Protein AF-A0A377NC04-F1 (afdb_monomer_lite)

Secondary structure (DSSP, 8-state):
-HHHHTT--SHHHHHHHHHHHHHT--SSPPPHHHHHHHHHHHHHHHTTPPPHHHHHHHHHHH---EEEEEE-GGGGG--TT-EEE---TT-TTEEEEEEEEEETTEEEESS-----SSEEEEEB-TTSPBPPPEEEEE-SS-SSEEE------------SSS--S--EEEEEEHHHHHHTEEEEEEEEE-TTS-EEEEEEE--GGGT------

Foldseek 3Di:
DLLVVLVNDDPQLQVQLVVVQVVVPDPDGDDPVSSSVRSVVSVCVVVQHDDVVLLVVLCVVQWVDKDKDKAFLCLVVDDFFDKDFDFDPPDPQKDKAFWQDDDQQKTFGPDFDDDDPWKWKWKAAPSRRIFPTWTWAADPPGRRITGTNTPDGHWQHDPVPPGPDTMMMMMGPPVVRQQRMWGWNDWDQDPVRIIITMIITDHPSSVPDRPDD

Radius of gyration: 25.26 Å; chains: 1; bounding box: 68×37×72 Å

InterPro domains:
  IPR009731 Replication P-like [PF06992] (1-107)

pLDDT: mean 84.85, std 10.48, range [49.75, 98.38]

Structure (mmCIF, N/CA/C/O backbone):
data_AF-A0A377NC04-F1
#
_entry.id   AF-A0A377NC04-F1
#
loop_
_atom_site.group_PDB
_atom_site.id
_atom_site.type_symbol
_atom_site.label_atom_id
_atom_site.label_alt_id
_atom_site.label_comp_id
_atom_site.label_asym_id
_atom_site.label_entity_id
_atom_site.label_seq_id
_atom_site.pdbx_PDB_ins_code
_atom_site.Cartn_x
_atom_site.Cartn_y
_atom_site.Cartn_z
_atom_site.occupancy
_atom_site.B_iso_or_equiv
_atom_site.auth_seq_id
_atom_site.auth_comp_id
_atom_site.auth_asym_id
_atom_site.auth_atom_id
_atom_site.pdbx_PDB_model_num
ATOM 1 N N . MET A 1 1 ? 46.195 -4.738 -24.358 1.00 56.22 1 MET A N 1
ATOM 2 C CA . MET A 1 1 ? 45.623 -4.669 -22.994 1.00 56.22 1 MET A CA 1
ATOM 3 C C . MET A 1 1 ? 44.289 -3.917 -22.935 1.00 56.22 1 MET A C 1
ATOM 5 O O . MET A 1 1 ? 43.438 -4.327 -22.161 1.00 56.22 1 MET A O 1
ATOM 9 N N . ALA A 1 2 ? 44.030 -2.957 -23.836 1.00 68.31 2 ALA A N 1
ATOM 10 C CA . ALA A 1 2 ? 42.813 -2.131 -23.847 1.00 68.31 2 ALA A CA 1
ATOM 11 C C . ALA A 1 2 ? 41.453 -2.868 -23.736 1.00 68.31 2 ALA A C 1
ATOM 13 O O . ALA A 1 2 ? 40.563 -2.385 -23.044 1.00 68.31 2 ALA A O 1
ATOM 14 N N . PHE A 1 3 ? 41.260 -4.028 -24.379 1.00 74.25 3 PHE A N 1
ATOM 15 C CA . PHE A 1 3 ? 39.972 -4.747 -24.338 1.00 74.25 3 PHE A CA 1
ATOM 16 C C . PHE A 1 3 ? 39.685 -5.410 -22.982 1.00 74.25 3 PHE A C 1
ATOM 18 O O . PHE A 1 3 ? 38.587 -5.265 -22.444 1.00 74.25 3 PHE A O 1
ATOM 25 N N . ALA A 1 4 ? 40.681 -6.083 -22.401 1.00 74.69 4 ALA A N 1
ATOM 26 C CA . ALA A 1 4 ? 40.537 -6.785 -21.126 1.00 74.69 4 ALA A CA 1
ATOM 27 C C . ALA A 1 4 ? 40.358 -5.816 -19.942 1.00 74.69 4 ALA A C 1
ATOM 29 O O . ALA A 1 4 ? 39.568 -6.093 -19.038 1.00 74.69 4 ALA A O 1
ATOM 30 N N . GLU A 1 5 ? 41.038 -4.664 -19.983 1.00 80.31 5 GLU A N 1
ATOM 31 C CA . GLU A 1 5 ? 40.890 -3.563 -19.015 1.00 80.31 5 GLU A CA 1
ATOM 32 C C . GLU A 1 5 ? 39.494 -2.927 -19.067 1.00 80.31 5 GLU A C 1
ATOM 34 O O . GLU A 1 5 ? 38.979 -2.470 -18.053 1.00 80.31 5 GLU A O 1
ATOM 39 N N . ASN A 1 6 ? 38.838 -2.967 -20.230 1.00 76.62 6 ASN A N 1
ATOM 40 C CA . ASN A 1 6 ? 37.490 -2.437 -20.434 1.00 76.62 6 ASN A CA 1
ATOM 41 C C . ASN A 1 6 ? 36.368 -3.472 -20.234 1.00 76.62 6 ASN A C 1
ATOM 43 O O . ASN A 1 6 ? 35.219 -3.207 -20.598 1.00 76.62 6 ASN A O 1
ATOM 47 N N . GLY A 1 7 ? 36.679 -4.639 -19.662 1.00 77.69 7 GLY A N 1
ATOM 48 C CA . GLY A 1 7 ? 35.687 -5.672 -19.351 1.00 77.69 7 GLY A CA 1
ATOM 49 C C . GLY A 1 7 ? 35.239 -6.515 -20.551 1.00 77.69 7 GLY A C 1
ATOM 50 O O . GLY A 1 7 ? 34.238 -7.223 -20.448 1.00 77.69 7 GLY A O 1
ATOM 51 N N . ILE A 1 8 ? 35.968 -6.473 -21.674 1.00 83.56 8 ILE A N 1
ATOM 52 C CA . ILE A 1 8 ? 35.759 -7.381 -22.809 1.00 83.56 8 ILE A CA 1
ATOM 53 C C . ILE A 1 8 ? 36.607 -8.633 -22.578 1.00 83.56 8 ILE A C 1
ATOM 55 O O . ILE A 1 8 ? 37.822 -8.625 -22.779 1.00 83.56 8 ILE A O 1
ATOM 59 N N . ARG A 1 9 ? 35.970 -9.696 -22.089 1.00 83.94 9 ARG A N 1
ATOM 60 C CA . ARG A 1 9 ? 36.619 -10.942 -21.648 1.00 83.94 9 ARG A CA 1
ATOM 61 C C . ARG A 1 9 ? 36.090 -12.190 -22.349 1.00 83.94 9 ARG A C 1
ATOM 63 O O . ARG A 1 9 ? 36.632 -13.268 -22.127 1.00 83.94 9 ARG A O 1
ATOM 70 N N . SER A 1 10 ? 35.067 -12.057 -23.191 1.00 81.31 10 SER A N 1
ATOM 71 C CA . SER A 1 10 ? 34.424 -13.187 -23.861 1.00 81.31 10 SER A CA 1
ATOM 72 C C . SER A 1 10 ? 34.467 -13.061 -25.389 1.00 81.31 10 SER A C 1
ATOM 74 O O . SER A 1 10 ? 34.545 -11.962 -25.951 1.00 81.31 10 SER A O 1
ATOM 76 N N . ARG A 1 11 ? 34.432 -14.209 -26.080 1.00 78.38 11 ARG A N 1
ATOM 77 C CA . ARG A 1 11 ? 34.406 -14.260 -27.553 1.00 78.38 11 ARG A CA 1
ATOM 78 C C . ARG A 1 11 ? 33.082 -13.749 -28.110 1.00 78.38 11 ARG A C 1
ATOM 80 O O . ARG A 1 11 ? 33.059 -13.188 -29.200 1.00 78.38 11 ARG A O 1
ATOM 87 N N . GLU A 1 12 ? 32.009 -13.892 -27.351 1.00 78.56 12 GLU A N 1
ATOM 88 C CA . GLU A 1 12 ? 30.663 -13.432 -27.681 1.00 78.56 12 GLU A CA 1
ATOM 89 C C . GLU A 1 12 ? 30.623 -11.899 -27.737 1.00 78.56 12 GLU A C 1
ATOM 91 O O . GLU A 1 12 ? 30.112 -11.337 -28.704 1.00 78.56 12 GLU A O 1
ATOM 96 N N . GLN A 1 13 ? 31.259 -11.218 -26.773 1.00 77.50 13 GLN A N 1
ATOM 97 C CA . GLN A 1 13 ? 31.387 -9.755 -26.773 1.00 77.50 13 GLN A CA 1
ATOM 98 C C . GLN A 1 13 ? 32.132 -9.253 -28.020 1.00 77.50 13 GLN A C 1
ATOM 100 O O . GLN A 1 13 ? 31.705 -8.290 -28.655 1.00 77.50 13 GLN A O 1
ATOM 105 N N . LEU A 1 14 ? 33.217 -9.936 -28.405 1.00 82.00 14 LEU A N 1
ATOM 106 C CA . LEU A 1 14 ? 33.986 -9.608 -29.610 1.00 82.00 14 LEU A CA 1
ATOM 107 C C . LEU A 1 14 ? 33.190 -9.884 -30.891 1.00 82.00 14 LEU A C 1
ATOM 109 O O . LEU A 1 14 ? 33.200 -9.064 -31.806 1.00 82.00 14 LEU A O 1
ATOM 113 N N . SER A 1 15 ? 32.485 -11.015 -30.954 1.00 80.56 15 SER A N 1
ATOM 114 C CA . SER A 1 15 ? 31.637 -11.386 -32.092 1.00 80.56 15 SER A CA 1
ATOM 115 C C . SER A 1 15 ? 30.534 -10.353 -32.323 1.00 80.56 15 SER A C 1
ATOM 117 O O . SER A 1 15 ? 30.330 -9.901 -33.449 1.00 80.56 15 SER A O 1
ATOM 119 N N . ALA A 1 16 ? 29.886 -9.896 -31.252 1.00 78.81 16 ALA A N 1
ATOM 120 C CA . ALA A 1 16 ? 28.850 -8.881 -31.343 1.00 78.81 16 ALA A CA 1
ATOM 121 C C . ALA A 1 16 ? 29.413 -7.512 -31.769 1.00 78.81 16 ALA A C 1
ATOM 123 O O . ALA A 1 16 ? 28.852 -6.866 -32.653 1.00 78.81 16 ALA A O 1
ATOM 124 N N . GLY A 1 17 ? 30.574 -7.098 -31.243 1.00 81.25 17 GLY A N 1
ATOM 125 C CA . GLY A 1 17 ? 31.266 -5.895 -31.725 1.00 81.25 17 GLY A CA 1
ATOM 126 C C . GLY A 1 17 ? 31.617 -5.966 -33.216 1.00 81.25 17 GLY A C 1
ATOM 127 O O . GLY A 1 17 ? 31.455 -4.988 -33.948 1.00 81.25 17 GLY A O 1
ATOM 128 N N . MET A 1 18 ? 32.022 -7.146 -33.695 1.00 82.38 18 MET A N 1
ATOM 129 C CA . MET A 1 18 ? 32.293 -7.397 -35.114 1.00 82.38 18 MET A CA 1
ATOM 130 C C . MET A 1 18 ? 31.032 -7.345 -35.984 1.00 82.38 18 MET A C 1
ATOM 132 O O . MET A 1 18 ? 31.112 -6.893 -37.125 1.00 82.38 18 MET A O 1
ATOM 136 N N . GLN A 1 19 ? 29.872 -7.771 -35.479 1.00 80.75 19 GLN A N 1
ATOM 137 C CA . GLN A 1 19 ? 28.600 -7.632 -36.195 1.00 80.75 19 GLN A CA 1
ATOM 138 C C . GLN A 1 19 ? 28.237 -6.155 -36.404 1.00 80.75 19 GLN A C 1
ATOM 140 O O . GLN A 1 19 ? 27.923 -5.763 -37.527 1.00 80.75 19 GLN A O 1
ATOM 145 N N . PHE A 1 20 ? 28.374 -5.317 -35.371 1.00 78.12 20 PHE A N 1
ATOM 146 C CA . PHE A 1 20 ? 28.164 -3.868 -35.489 1.00 78.12 20 PHE A CA 1
ATOM 147 C C . PHE A 1 20 ? 29.151 -3.205 -36.458 1.00 78.12 20 PHE A C 1
ATOM 149 O O . PHE A 1 20 ? 28.743 -2.385 -37.276 1.00 78.12 20 PHE A O 1
ATOM 156 N N . ALA A 1 21 ? 30.428 -3.600 -36.426 1.00 81.19 21 ALA A N 1
ATOM 157 C CA . ALA A 1 21 ? 31.439 -3.084 -37.352 1.00 81.19 21 ALA A CA 1
ATOM 158 C C . ALA A 1 21 ? 31.163 -3.457 -38.817 1.00 81.19 21 ALA A C 1
ATOM 160 O O . ALA A 1 21 ? 31.482 -2.695 -39.723 1.00 81.19 21 ALA A O 1
ATOM 161 N N . ARG A 1 22 ? 30.550 -4.619 -39.066 1.00 76.94 22 ARG A N 1
ATOM 162 C CA . ARG A 1 22 ? 30.108 -5.013 -40.413 1.00 76.94 22 ARG A CA 1
ATOM 163 C C . ARG A 1 22 ? 28.873 -4.230 -40.857 1.00 76.94 22 ARG A C 1
ATOM 165 O O . ARG A 1 22 ? 28.759 -3.901 -42.032 1.00 76.94 22 ARG A O 1
ATOM 172 N N . ALA A 1 23 ? 27.973 -3.920 -39.924 1.00 77.06 23 ALA A N 1
ATOM 173 C CA . ALA A 1 23 ? 26.751 -3.169 -40.192 1.00 77.06 23 ALA A CA 1
ATOM 174 C C . ALA A 1 23 ? 26.981 -1.658 -40.386 1.00 77.06 23 ALA A C 1
ATOM 176 O O . ALA A 1 23 ? 26.156 -1.007 -41.020 1.00 77.06 23 ALA A O 1
ATOM 177 N N . SER A 1 24 ? 28.083 -1.085 -39.878 1.00 75.31 24 SER A N 1
ATOM 178 C CA . SER A 1 24 ? 28.353 0.358 -39.990 1.00 75.31 24 SER A CA 1
ATOM 179 C C . SER A 1 24 ? 28.623 0.827 -41.423 1.00 75.31 24 SER A C 1
ATOM 181 O O . SER A 1 24 ? 28.533 2.023 -41.687 1.00 75.31 24 SER A O 1
ATOM 183 N N . GLY A 1 25 ? 28.967 -0.085 -42.343 1.00 70.25 25 GLY A N 1
ATOM 184 C CA . GLY A 1 25 ? 29.171 0.218 -43.765 1.00 70.25 25 GLY A CA 1
ATOM 185 C C . GLY A 1 25 ? 30.344 1.161 -44.058 1.00 70.25 25 GLY A C 1
ATOM 186 O O . GLY A 1 25 ? 30.499 1.617 -45.190 1.00 70.25 25 GLY A O 1
ATOM 187 N N . THR A 1 26 ? 31.172 1.475 -43.056 1.00 74.19 26 THR A N 1
ATOM 188 C CA . THR A 1 26 ? 32.304 2.390 -43.199 1.00 74.19 26 THR A CA 1
ATOM 189 C C . THR A 1 26 ? 33.509 1.658 -43.797 1.00 74.19 26 THR A C 1
ATOM 191 O O . THR A 1 26 ? 33.860 0.580 -43.318 1.00 74.19 26 THR A O 1
ATOM 194 N N . PRO A 1 27 ? 34.207 2.236 -44.794 1.00 73.94 27 PRO A N 1
ATOM 195 C CA . PRO A 1 27 ? 35.423 1.636 -45.353 1.00 73.94 27 PRO A CA 1
ATOM 196 C C . PRO A 1 27 ? 36.614 1.684 -44.379 1.00 73.94 27 PRO A C 1
ATOM 198 O O . PRO A 1 27 ? 37.626 1.023 -44.599 1.00 73.94 27 PRO A O 1
ATOM 201 N N . PHE A 1 28 ? 36.493 2.454 -43.294 1.00 76.94 28 PHE A N 1
ATOM 202 C CA . PHE A 1 28 ? 37.461 2.529 -42.205 1.00 76.94 28 PHE A CA 1
ATOM 203 C C . PHE A 1 28 ? 36.972 1.725 -41.000 1.00 76.94 28 PHE A C 1
ATOM 205 O O . PHE A 1 28 ? 35.781 1.743 -40.674 1.00 76.94 28 PHE A O 1
ATOM 212 N N . GLY A 1 29 ? 37.902 1.037 -40.332 1.00 68.56 29 GLY A N 1
ATOM 213 C CA . GLY A 1 29 ? 37.619 0.335 -39.082 1.00 68.56 29 GLY A CA 1
ATOM 214 C C . GLY A 1 29 ? 37.233 1.305 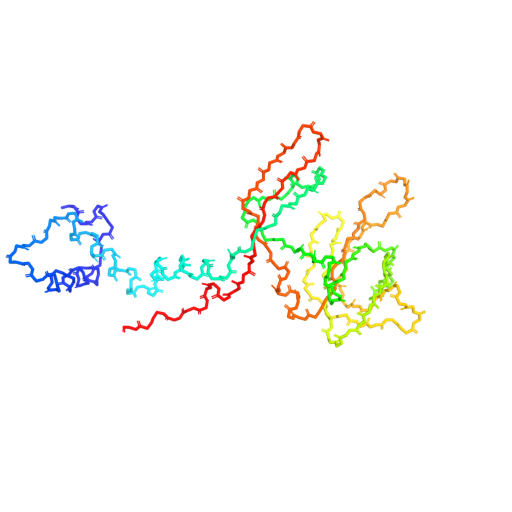-37.954 1.00 68.56 29 GLY A C 1
ATOM 215 O O . GLY A 1 29 ? 37.675 2.457 -37.964 1.00 68.56 29 GLY A O 1
ATOM 216 N N . PRO A 1 30 ? 36.419 0.864 -36.979 1.00 81.69 30 PRO A N 1
ATOM 217 C CA . PRO A 1 30 ? 36.028 1.695 -35.845 1.00 81.69 30 PRO A CA 1
ATOM 218 C C . PRO A 1 30 ? 37.233 2.074 -34.988 1.00 81.69 30 PRO A C 1
ATOM 220 O O . PRO A 1 30 ? 38.219 1.335 -34.902 1.00 81.69 30 PRO A O 1
ATOM 223 N N . SER A 1 31 ? 37.127 3.199 -34.282 1.00 87.12 31 SER A N 1
ATOM 224 C CA . SER A 1 31 ? 38.116 3.514 -33.253 1.00 87.12 31 SER A CA 1
ATOM 225 C C . SER A 1 31 ? 38.093 2.446 -32.145 1.00 87.12 31 SER A C 1
ATOM 227 O O . SER A 1 31 ? 37.045 1.837 -31.897 1.00 87.12 31 SER A O 1
ATOM 229 N N . PRO A 1 32 ? 39.207 2.227 -31.423 1.00 84.62 32 PRO A N 1
ATOM 230 C CA . PRO A 1 32 ? 39.227 1.287 -30.305 1.00 84.62 32 PRO A CA 1
ATOM 231 C C . PRO A 1 32 ? 38.123 1.548 -29.268 1.00 84.62 32 PRO A C 1
ATOM 233 O O . PRO A 1 32 ? 37.496 0.600 -28.805 1.00 84.62 32 PRO A O 1
ATOM 236 N N . GLY A 1 33 ? 37.825 2.815 -28.951 1.00 84.12 33 GLY A N 1
ATOM 237 C CA . GLY A 1 33 ? 36.739 3.183 -28.032 1.00 84.12 33 GLY A CA 1
ATOM 238 C C . GLY A 1 33 ? 35.350 2.842 -28.580 1.00 84.12 33 GLY A C 1
ATOM 239 O O . GLY A 1 33 ? 34.544 2.231 -27.882 1.00 84.12 33 GLY A O 1
ATOM 240 N N . GLN A 1 34 ? 35.104 3.145 -29.855 1.00 83.19 34 GLN A N 1
ATOM 241 C CA . GLN A 1 34 ? 33.842 2.831 -30.532 1.00 83.19 34 GLN A CA 1
ATOM 242 C C . GLN A 1 34 ? 33.607 1.317 -30.634 1.00 83.19 34 GLN A C 1
ATOM 244 O O . GLN A 1 34 ? 32.500 0.836 -30.402 1.00 83.19 34 GLN A O 1
ATOM 249 N N . PHE A 1 35 ? 34.660 0.546 -30.910 1.00 87.25 35 PHE A N 1
ATOM 250 C CA . PHE A 1 35 ? 34.575 -0.912 -30.941 1.00 87.25 35 PHE A CA 1
ATOM 251 C C . PHE A 1 35 ? 34.325 -1.506 -29.547 1.00 87.25 35 PHE A C 1
ATOM 253 O O . PHE A 1 35 ? 33.532 -2.435 -29.408 1.00 87.25 35 PHE A O 1
ATOM 260 N N . ILE A 1 36 ? 34.938 -0.947 -28.496 1.00 85.94 36 ILE A N 1
ATOM 261 C CA . ILE A 1 36 ? 34.664 -1.336 -27.103 1.00 85.94 36 ILE A CA 1
ATOM 262 C C . ILE A 1 36 ? 33.191 -1.096 -26.745 1.00 85.94 36 ILE A C 1
ATOM 264 O O . ILE A 1 36 ? 32.576 -1.965 -26.125 1.00 85.94 36 ILE A O 1
ATOM 268 N N . GLU A 1 37 ? 32.601 0.034 -27.143 1.00 83.31 37 GLU A N 1
ATOM 269 C CA . GLU A 1 37 ? 31.174 0.297 -26.911 1.00 83.31 37 GLU A CA 1
ATOM 270 C C . GLU A 1 37 ? 30.266 -0.717 -27.609 1.00 83.31 37 GLU A C 1
ATOM 272 O O . GLU A 1 37 ? 29.309 -1.205 -27.006 1.00 83.31 37 GLU A O 1
ATOM 277 N N . TRP A 1 38 ? 30.565 -1.073 -28.858 1.00 85.31 38 TRP A N 1
ATOM 278 C CA . TRP A 1 38 ? 29.796 -2.079 -29.591 1.00 85.31 38 TRP A CA 1
ATOM 279 C C . TRP A 1 38 ? 29.896 -3.468 -28.962 1.00 85.31 38 TRP A C 1
ATOM 281 O O . TRP A 1 38 ? 28.876 -4.141 -28.813 1.00 85.31 38 TRP A O 1
ATOM 291 N N . CYS A 1 39 ? 31.086 -3.867 -28.507 1.00 85.38 39 CYS A N 1
ATOM 292 C CA . CYS A 1 39 ? 31.270 -5.110 -27.759 1.00 85.38 39 CYS A CA 1
ATOM 293 C C . CYS A 1 39 ? 30.433 -5.131 -26.467 1.00 85.38 39 CYS A C 1
ATOM 295 O O . CYS A 1 39 ? 29.822 -6.151 -26.147 1.00 85.38 39 CYS A O 1
ATOM 297 N N . LYS A 1 40 ? 30.353 -4.006 -25.737 1.00 80.25 40 LYS A N 1
ATOM 298 C CA . LYS A 1 40 ? 29.516 -3.880 -24.527 1.00 80.25 40 LYS A CA 1
ATOM 299 C C . LYS A 1 40 ? 28.022 -3.950 -24.855 1.00 80.25 40 LYS A C 1
ATOM 301 O O . LYS A 1 40 ? 27.304 -4.711 -24.214 1.00 80.25 40 LYS A O 1
ATOM 306 N N . LYS A 1 41 ? 27.553 -3.222 -25.877 1.00 72.75 41 LYS A N 1
ATOM 307 C CA . LYS A 1 41 ? 26.149 -3.269 -26.343 1.00 72.75 41 LYS A CA 1
ATOM 308 C C . LYS A 1 41 ? 25.728 -4.685 -26.742 1.00 72.75 41 LYS A C 1
ATOM 310 O O . LYS A 1 41 ? 24.658 -5.146 -26.358 1.00 72.75 41 LYS A O 1
ATOM 315 N N . GLY A 1 42 ? 26.603 -5.392 -27.450 1.00 71.12 42 GLY A N 1
ATOM 316 C CA . GLY A 1 42 ? 26.413 -6.791 -27.812 1.00 71.12 42 GLY A CA 1
ATOM 317 C C . GLY A 1 42 ? 26.338 -7.740 -26.616 1.00 71.12 42 GLY A C 1
ATOM 318 O O . GLY A 1 42 ? 25.481 -8.617 -26.585 1.00 71.12 42 GLY A O 1
ATOM 319 N N . ALA A 1 43 ? 27.187 -7.525 -25.606 1.00 67.25 43 ALA A N 1
ATOM 320 C CA . ALA A 1 43 ? 27.162 -8.275 -24.350 1.00 67.25 43 ALA A CA 1
ATOM 321 C C . ALA A 1 43 ? 25.826 -8.124 -23.611 1.00 67.25 43 ALA A C 1
ATOM 323 O O . ALA A 1 43 ? 25.276 -9.109 -23.129 1.00 67.25 43 ALA A O 1
ATOM 324 N N . HIS A 1 44 ? 25.299 -6.896 -23.545 1.00 62.97 44 HIS A N 1
ATOM 325 C CA . HIS A 1 44 ? 24.001 -6.623 -22.931 1.00 62.97 44 HIS A CA 1
ATOM 326 C C . HIS A 1 44 ? 22.871 -7.344 -23.673 1.00 62.97 44 HIS A C 1
ATOM 328 O O . HIS A 1 44 ? 22.083 -8.030 -23.029 1.00 62.97 44 HIS A O 1
ATOM 334 N N . LYS A 1 45 ? 22.858 -7.286 -25.014 1.00 62.38 45 LYS A N 1
ATOM 335 C CA . LYS A 1 45 ? 21.873 -8.013 -25.831 1.00 62.38 45 LYS A CA 1
ATOM 336 C C . LYS A 1 45 ? 21.967 -9.536 -25.626 1.00 62.38 45 LYS A C 1
ATOM 338 O O . LYS A 1 45 ? 20.948 -10.182 -25.424 1.00 62.38 45 LYS A O 1
ATOM 343 N N . ALA A 1 46 ? 23.177 -10.102 -25.614 1.00 61.44 46 ALA A N 1
ATOM 344 C CA . ALA A 1 46 ? 23.403 -11.542 -25.435 1.00 61.44 46 ALA A CA 1
ATOM 345 C C . ALA A 1 46 ? 23.086 -12.052 -24.016 1.00 61.44 46 ALA A C 1
ATOM 347 O O . ALA A 1 46 ? 22.729 -13.213 -23.845 1.00 61.44 46 ALA A O 1
ATOM 348 N N . ALA A 1 47 ? 23.199 -11.194 -23.001 1.00 59.34 47 ALA A N 1
ATOM 349 C CA . ALA A 1 47 ? 22.842 -11.512 -21.620 1.00 59.34 47 ALA A CA 1
ATOM 350 C C . ALA A 1 47 ? 21.329 -11.389 -21.338 1.00 59.34 47 ALA A C 1
ATOM 352 O O . ALA A 1 47 ? 20.925 -11.489 -20.181 1.00 59.34 47 ALA A O 1
ATOM 353 N N . GLY A 1 48 ? 20.504 -11.111 -22.359 1.00 57.09 48 GLY A N 1
ATOM 354 C CA . GLY A 1 48 ? 19.076 -10.821 -22.191 1.00 57.09 48 GLY A CA 1
ATOM 355 C C . GLY A 1 48 ? 18.819 -9.546 -21.384 1.00 57.09 48 GLY A C 1
ATOM 356 O O . GLY A 1 48 ? 17.710 -9.335 -20.894 1.00 57.09 48 GLY A O 1
ATOM 357 N N . LEU A 1 49 ? 19.844 -8.701 -21.209 1.00 57.19 49 LEU A N 1
ATOM 358 C CA . LEU A 1 49 ? 19.696 -7.464 -20.469 1.00 57.19 49 LEU A CA 1
ATOM 359 C C . LEU A 1 49 ? 18.904 -6.479 -21.336 1.00 57.19 49 LEU A C 1
ATOM 361 O O . LEU A 1 49 ? 19.214 -6.310 -22.518 1.00 57.19 49 LEU A O 1
ATOM 365 N N . PRO A 1 50 ? 17.902 -5.813 -20.752 1.00 60.91 50 PRO A N 1
ATOM 366 C CA . PRO A 1 50 ? 17.085 -4.837 -21.447 1.00 60.91 50 PRO A CA 1
ATOM 367 C C . PRO A 1 50 ? 17.878 -3.811 -22.236 1.00 60.91 50 PRO A C 1
ATOM 369 O O . PRO A 1 50 ? 18.844 -3.251 -21.710 1.00 60.91 50 PRO A O 1
ATOM 372 N N . ASP A 1 51 ? 17.391 -3.443 -23.422 1.00 71.12 51 ASP A N 1
ATOM 373 C CA . ASP A 1 51 ? 17.793 -2.157 -23.971 1.00 71.12 51 ASP A CA 1
ATOM 374 C C . ASP A 1 51 ? 17.323 -1.060 -23.006 1.00 71.12 51 ASP A C 1
ATOM 376 O O . ASP A 1 51 ? 16.139 -0.957 -22.664 1.00 71.12 51 ASP A O 1
ATOM 380 N N . ARG A 1 52 ? 18.270 -0.245 -22.537 1.00 71.06 52 ARG A N 1
ATOM 381 C CA . ARG A 1 52 ? 17.998 0.855 -21.609 1.00 71.06 52 ARG A CA 1
ATOM 382 C C . ARG A 1 52 ? 16.940 1.794 -22.185 1.00 71.06 52 ARG A C 1
ATOM 384 O O . ARG A 1 52 ? 16.127 2.306 -21.426 1.00 71.06 52 ARG A O 1
ATOM 391 N N . ALA A 1 53 ? 16.907 1.965 -23.507 1.00 72.56 53 ALA A N 1
ATOM 392 C CA . ALA A 1 53 ? 15.892 2.774 -24.170 1.00 72.56 53 ALA A CA 1
ATOM 393 C C . ALA A 1 53 ? 14.469 2.225 -23.963 1.00 72.56 53 ALA A C 1
ATOM 395 O O . ALA A 1 53 ? 13.561 3.000 -23.680 1.00 72.56 53 ALA A O 1
ATOM 396 N N . ILE A 1 54 ? 14.274 0.901 -24.026 1.00 74.69 54 ILE A N 1
ATOM 397 C CA . ILE A 1 54 ? 12.965 0.264 -23.803 1.00 74.69 54 ILE A CA 1
ATOM 398 C C . ILE A 1 54 ? 12.533 0.425 -22.345 1.00 74.69 54 ILE A C 1
ATOM 400 O O . ILE A 1 54 ? 11.375 0.748 -22.079 1.00 74.69 54 ILE A O 1
ATOM 404 N N . LYS A 1 55 ? 13.465 0.255 -21.399 1.00 75.69 55 LYS A N 1
ATOM 405 C CA . LYS A 1 55 ? 13.188 0.460 -19.972 1.00 75.69 55 LYS A CA 1
ATOM 406 C C . LYS A 1 55 ? 12.768 1.904 -19.681 1.00 75.69 55 LYS A C 1
ATOM 408 O O . LYS A 1 55 ? 11.760 2.114 -19.014 1.00 75.69 55 LYS A O 1
ATOM 413 N N . GLU A 1 56 ? 13.501 2.891 -20.197 1.00 76.62 56 GLU A N 1
ATOM 414 C CA . GLU A 1 56 ? 13.143 4.304 -20.010 1.00 76.62 56 GLU A CA 1
ATOM 415 C C . GLU A 1 56 ? 11.825 4.654 -20.721 1.00 76.62 56 GLU A C 1
ATOM 417 O O . GLU A 1 56 ? 10.988 5.338 -20.142 1.00 76.62 56 GLU A O 1
ATOM 422 N N . ALA A 1 57 ? 11.575 4.132 -21.927 1.00 80.19 57 ALA A N 1
ATOM 423 C CA . ALA A 1 57 ? 10.305 4.338 -22.626 1.00 80.19 57 ALA A CA 1
ATOM 424 C C . ALA A 1 57 ? 9.112 3.782 -21.830 1.00 80.19 57 ALA A C 1
ATOM 426 O O . ALA A 1 57 ? 8.085 4.442 -21.700 1.00 80.19 57 ALA A O 1
ATOM 427 N N . ARG A 1 58 ? 9.253 2.590 -21.242 1.00 76.69 58 ARG A N 1
ATOM 428 C CA . ARG A 1 58 ? 8.217 1.986 -20.393 1.00 76.69 58 ARG A CA 1
ATOM 429 C C . ARG A 1 58 ? 8.033 2.720 -19.077 1.00 76.69 58 ARG A C 1
ATOM 431 O O . ARG A 1 58 ? 6.896 2.889 -18.652 1.00 76.69 58 ARG A O 1
ATOM 438 N N . ARG A 1 59 ? 9.114 3.209 -18.469 1.00 80.56 59 ARG A N 1
ATOM 439 C CA . ARG A 1 59 ? 9.026 4.087 -17.299 1.00 80.56 59 ARG A CA 1
ATOM 440 C C . ARG A 1 59 ? 8.178 5.324 -17.604 1.00 80.56 59 ARG A C 1
ATOM 442 O O . ARG A 1 59 ? 7.317 5.664 -16.807 1.00 80.56 59 ARG A O 1
ATOM 449 N N . LEU A 1 60 ? 8.365 5.953 -18.767 1.00 81.94 60 LEU A N 1
ATOM 450 C CA . LEU A 1 60 ? 7.554 7.106 -19.181 1.00 81.94 60 LEU A CA 1
ATOM 451 C C . LEU A 1 60 ? 6.074 6.757 -19.412 1.00 81.94 60 LEU A C 1
ATOM 453 O O . LEU A 1 60 ? 5.212 7.606 -19.207 1.00 81.94 60 LEU A O 1
ATOM 457 N N . LEU A 1 61 ? 5.771 5.528 -19.840 1.00 81.25 61 LEU A N 1
ATOM 458 C CA . LEU A 1 61 ? 4.395 5.071 -20.067 1.00 81.25 61 LEU A CA 1
ATOM 459 C C . LEU A 1 61 ? 3.667 4.705 -18.766 1.00 81.25 61 LEU A C 1
ATOM 461 O O . LEU A 1 61 ? 2.496 5.049 -18.619 1.00 81.25 61 LEU A O 1
ATOM 465 N N . TYR A 1 62 ? 4.352 4.016 -17.850 1.00 79.00 62 TYR A N 1
ATOM 466 C CA . TYR A 1 62 ? 3.755 3.383 -16.665 1.00 79.00 62 TYR A CA 1
ATOM 467 C C . TYR A 1 62 ? 4.067 4.080 -15.330 1.00 79.00 62 TYR A C 1
ATOM 469 O O . TYR A 1 62 ? 3.594 3.635 -14.294 1.00 79.00 62 TYR A O 1
ATOM 477 N N . SER A 1 63 ? 4.876 5.142 -15.328 1.00 81.62 63 SER A N 1
ATOM 478 C CA . SER A 1 63 ? 5.213 5.937 -14.137 1.00 81.62 63 SER A CA 1
ATOM 479 C C . SER A 1 63 ? 5.117 7.426 -14.478 1.00 81.62 63 SER A C 1
ATOM 481 O O . SER A 1 63 ? 6.094 8.177 -14.460 1.00 81.62 63 SER A O 1
ATOM 483 N N . ARG A 1 64 ? 3.920 7.835 -14.910 1.00 80.69 64 ARG A N 1
ATOM 484 C CA . ARG A 1 64 ? 3.647 9.190 -15.425 1.00 80.69 64 ARG A CA 1
ATOM 485 C C . ARG A 1 64 ? 3.053 10.131 -14.382 1.00 80.69 64 ARG A C 1
ATOM 487 O O . ARG A 1 64 ? 3.043 11.340 -14.594 1.00 80.69 64 ARG A O 1
ATOM 494 N N . ILE A 1 65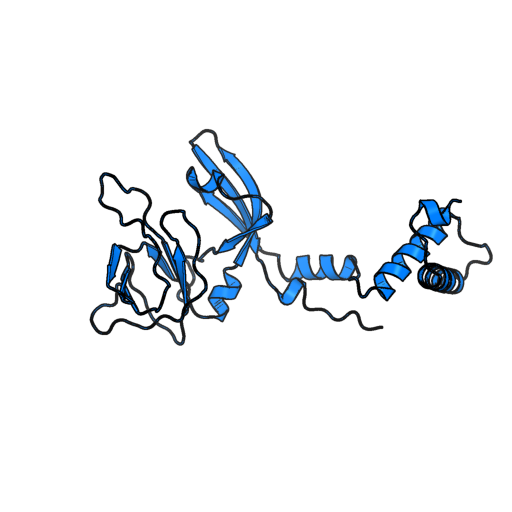 ? 2.516 9.574 -13.298 1.00 85.12 65 ILE A N 1
ATOM 495 C CA . ILE A 1 65 ? 1.854 10.328 -12.238 1.00 85.12 65 ILE A CA 1
ATOM 496 C C . ILE A 1 65 ? 2.827 10.479 -11.072 1.00 85.12 65 ILE A C 1
ATOM 498 O O . ILE A 1 65 ? 3.468 9.514 -10.650 1.00 85.12 65 ILE A O 1
ATOM 502 N N . SER A 1 66 ? 2.927 11.703 -10.560 1.00 86.69 66 SER A N 1
ATOM 503 C CA . SER A 1 66 ? 3.665 12.035 -9.346 1.00 86.69 66 SER A CA 1
ATOM 504 C C . SER A 1 66 ? 2.716 12.596 -8.295 1.00 86.69 66 SER A C 1
ATOM 506 O O . SER A 1 66 ? 1.891 13.451 -8.621 1.00 86.69 66 SER A O 1
ATOM 508 N N . ALA A 1 67 ? 2.878 12.177 -7.047 1.00 87.56 67 ALA A N 1
ATOM 509 C CA . ALA A 1 67 ? 2.140 12.686 -5.901 1.00 87.56 67 ALA A CA 1
ATOM 510 C C . ALA A 1 67 ? 3.094 13.394 -4.931 1.00 87.56 67 ALA A C 1
ATOM 512 O O . ALA A 1 67 ? 4.203 12.919 -4.675 1.00 87.56 67 ALA A O 1
ATOM 513 N N . GLY A 1 68 ? 2.649 14.531 -4.395 1.00 89.31 68 GLY A N 1
ATOM 514 C CA . GLY A 1 68 ? 3.285 15.190 -3.258 1.00 89.31 68 GLY A CA 1
ATOM 515 C C . GLY A 1 68 ? 2.570 14.782 -1.976 1.00 89.31 68 GLY A C 1
ATOM 516 O O . GLY A 1 68 ? 1.352 14.914 -1.888 1.00 89.31 68 GLY A O 1
ATOM 517 N N . ILE A 1 69 ? 3.319 14.286 -0.997 1.00 87.81 69 ILE A N 1
ATOM 518 C CA . ILE A 1 69 ? 2.800 13.800 0.282 1.00 87.81 69 ILE A CA 1
ATOM 519 C C . ILE A 1 69 ? 3.473 14.600 1.397 1.00 87.81 69 ILE A C 1
ATOM 521 O O . ILE A 1 69 ? 4.694 14.745 1.420 1.00 87.81 69 ILE A O 1
ATOM 525 N N . THR A 1 70 ? 2.686 15.108 2.341 1.00 88.81 70 THR A N 1
ATOM 526 C CA . THR A 1 70 ? 3.202 15.700 3.580 1.00 88.81 70 THR A CA 1
ATOM 527 C C . THR A 1 70 ? 2.902 14.741 4.718 1.00 88.81 70 THR A C 1
ATOM 529 O O . THR A 1 70 ? 1.758 14.622 5.151 1.00 88.81 70 THR A O 1
ATOM 532 N N . ALA A 1 71 ? 3.932 14.032 5.167 1.00 85.88 71 ALA A N 1
ATOM 533 C CA . ALA A 1 71 ? 3.865 13.152 6.323 1.00 85.88 71 ALA A CA 1
ATOM 534 C C . ALA A 1 71 ? 4.295 13.906 7.590 1.00 85.88 71 ALA A C 1
ATOM 536 O O . ALA A 1 71 ? 4.948 14.952 7.518 1.00 85.88 71 ALA A O 1
ATOM 537 N N . LEU A 1 72 ? 3.932 13.378 8.759 1.00 86.00 72 LEU A N 1
ATOM 538 C CA . LEU A 1 72 ? 4.431 13.889 10.033 1.00 86.00 72 LEU A CA 1
ATOM 539 C C . LEU A 1 72 ? 5.884 13.415 10.234 1.00 86.00 72 LEU A C 1
ATOM 541 O O . LEU A 1 72 ? 6.557 12.994 9.290 1.00 86.00 72 LEU A O 1
ATOM 545 N N . ALA A 1 73 ? 6.389 13.490 11.465 1.00 78.06 73 ALA A N 1
ATOM 546 C CA . ALA A 1 73 ? 7.758 13.090 11.795 1.00 78.06 73 ALA A CA 1
ATOM 547 C C . ALA A 1 73 ? 8.075 11.615 11.460 1.00 78.06 73 ALA A C 1
ATOM 549 O O . ALA A 1 73 ? 9.240 11.254 11.305 1.00 78.06 73 ALA A O 1
ATOM 550 N N . ASP A 1 74 ? 7.055 10.766 11.324 1.00 75.56 74 ASP A N 1
ATOM 551 C CA . ASP A 1 74 ? 7.165 9.373 10.881 1.00 75.56 74 ASP A CA 1
ATOM 552 C C . ASP A 1 74 ? 7.586 9.242 9.410 1.00 75.56 74 ASP A C 1
ATOM 554 O O . ASP A 1 74 ? 8.253 8.276 9.042 1.00 75.56 74 ASP A O 1
ATOM 558 N N . GLY A 1 75 ? 7.312 10.251 8.579 1.00 79.75 75 GLY A N 1
ATOM 559 C CA . GLY A 1 75 ? 7.820 10.328 7.209 1.00 79.75 75 GLY A CA 1
ATOM 560 C C . GLY A 1 75 ? 9.347 10.401 7.118 1.00 79.75 75 GLY A C 1
ATOM 561 O O . GLY A 1 75 ? 9.914 10.185 6.050 1.00 79.75 75 GLY A O 1
ATOM 562 N N . GLU A 1 76 ? 10.050 10.670 8.221 1.00 83.00 76 GLU A N 1
ATOM 563 C CA . GLU A 1 76 ? 11.510 10.579 8.255 1.00 83.00 76 GLU A CA 1
ATOM 564 C C . GLU A 1 76 ? 12.005 9.132 8.106 1.00 83.00 76 GLU A C 1
ATOM 566 O O . GLU A 1 76 ? 13.121 8.910 7.629 1.00 83.00 76 GLU A O 1
ATOM 571 N N . TRP A 1 77 ? 11.180 8.150 8.486 1.00 82.62 77 TRP A N 1
ATOM 572 C CA . TRP A 1 77 ? 11.566 6.739 8.568 1.00 82.62 77 TRP A CA 1
ATOM 573 C C . TRP A 1 77 ? 11.476 6.007 7.231 1.00 82.62 77 TRP A C 1
ATOM 575 O O . TRP A 1 77 ? 11.959 4.882 7.130 1.00 82.62 77 TRP A O 1
ATOM 585 N N . VAL A 1 78 ? 10.918 6.654 6.206 1.00 85.25 78 VAL A N 1
ATOM 586 C CA . VAL A 1 78 ? 10.931 6.143 4.834 1.00 85.25 78 VAL A CA 1
ATOM 587 C C . VAL A 1 78 ? 12.131 6.670 4.048 1.00 85.25 78 VAL A C 1
ATOM 589 O O . VAL A 1 78 ? 12.672 7.747 4.326 1.00 85.25 78 VAL A O 1
ATOM 592 N N . ASN A 1 79 ? 12.560 5.926 3.034 1.00 88.00 79 ASN A N 1
ATOM 593 C CA . ASN A 1 79 ? 13.719 6.251 2.205 1.00 88.00 79 ASN A CA 1
ATOM 594 C C . ASN A 1 79 ? 13.360 6.408 0.726 1.00 88.00 79 ASN A C 1
ATOM 596 O O . ASN A 1 79 ? 12.413 5.823 0.207 1.00 88.00 79 ASN A O 1
ATOM 600 N N . VAL A 1 80 ? 14.173 7.192 0.015 1.00 89.38 80 VAL A N 1
ATOM 601 C CA . VAL A 1 80 ? 14.071 7.297 -1.444 1.00 89.38 80 VAL A CA 1
ATOM 602 C C . VAL A 1 80 ? 14.336 5.926 -2.066 1.00 89.38 80 VAL A C 1
ATOM 604 O O . VAL A 1 80 ? 15.327 5.271 -1.747 1.00 89.38 80 VAL A O 1
ATOM 607 N N . GLY A 1 81 ? 13.453 5.508 -2.969 1.00 85.56 81 GLY A N 1
ATOM 608 C CA . GLY A 1 81 ? 13.452 4.186 -3.588 1.00 85.56 81 GLY A CA 1
ATOM 609 C C . GLY A 1 81 ? 12.593 3.150 -2.863 1.00 85.56 81 GLY A C 1
ATOM 610 O O . GLY A 1 81 ? 12.366 2.081 -3.429 1.00 85.56 81 GLY A O 1
ATOM 611 N N . GLU A 1 82 ? 12.084 3.442 -1.663 1.00 86.56 82 GLU A N 1
ATOM 612 C CA . GLU A 1 82 ? 11.124 2.560 -1.001 1.00 86.56 82 GLU A CA 1
ATOM 613 C C . GLU A 1 82 ? 9.760 2.615 -1.683 1.00 86.56 82 GLU A C 1
ATOM 615 O O . GLU A 1 82 ? 9.321 3.655 -2.187 1.00 86.56 82 GLU A O 1
ATOM 620 N N . MET A 1 83 ? 9.104 1.457 -1.699 1.00 86.38 83 MET A N 1
ATOM 621 C CA . MET A 1 83 ? 7.745 1.315 -2.188 1.00 86.38 83 MET A CA 1
ATOM 622 C C . MET A 1 83 ? 6.775 1.537 -1.032 1.00 86.38 83 MET A C 1
ATOM 624 O O . MET A 1 83 ? 6.897 0.907 0.017 1.00 86.38 83 MET A O 1
ATOM 628 N N . ILE A 1 84 ? 5.797 2.399 -1.260 1.00 86.06 84 ILE A N 1
ATOM 629 C CA . ILE A 1 84 ? 4.721 2.714 -0.329 1.00 86.06 84 ILE A CA 1
ATOM 630 C C . ILE A 1 84 ? 3.375 2.399 -0.970 1.00 86.06 84 ILE A C 1
ATOM 632 O O . ILE A 1 84 ? 3.258 2.311 -2.197 1.00 86.06 84 ILE A O 1
ATOM 636 N N . GLN A 1 85 ? 2.360 2.245 -0.127 1.00 84.50 85 GLN A N 1
ATOM 637 C CA . GLN A 1 85 ? 0.983 2.145 -0.575 1.00 84.50 85 GLN A CA 1
ATOM 638 C C . GLN A 1 85 ? 0.252 3.445 -0.249 1.00 84.50 85 GLN A C 1
ATOM 640 O O . GLN A 1 85 ? 0.284 3.903 0.891 1.00 84.50 85 GLN A O 1
ATOM 645 N N . VAL A 1 86 ? -0.354 4.052 -1.265 1.00 82.62 86 VAL A N 1
ATOM 646 C CA . VAL A 1 86 ? -1.071 5.326 -1.151 1.00 82.62 86 VAL A CA 1
ATOM 647 C C . VAL A 1 86 ? -2.487 5.094 -1.647 1.00 82.62 86 VAL A C 1
ATOM 649 O O . VAL A 1 86 ? -2.659 4.767 -2.819 1.00 82.62 86 VAL A O 1
ATOM 652 N N . SER A 1 87 ? -3.474 5.228 -0.760 1.00 80.38 87 SER A N 1
ATOM 653 C CA . SER A 1 87 ? -4.885 5.268 -1.143 1.00 80.38 87 SER A CA 1
ATOM 654 C C . SER A 1 87 ? -5.216 6.620 -1.771 1.00 80.38 87 SER A C 1
ATOM 656 O O . SER A 1 87 ? -4.765 7.672 -1.308 1.00 80.38 87 SER A O 1
ATOM 658 N N . ASP A 1 88 ? -6.018 6.596 -2.829 1.00 78.81 88 ASP A N 1
ATOM 659 C CA . ASP A 1 88 ? -6.681 7.779 -3.355 1.00 78.81 88 ASP A CA 1
ATOM 660 C C . ASP A 1 88 ? -8.021 7.970 -2.635 1.00 78.81 88 ASP A C 1
ATOM 662 O O . ASP A 1 88 ? -8.962 7.202 -2.820 1.00 78.81 88 ASP A O 1
ATOM 666 N N . MET A 1 89 ? -8.122 9.029 -1.829 1.00 68.31 89 MET A N 1
ATOM 667 C CA . MET A 1 89 ? -9.342 9.373 -1.089 1.00 68.31 89 MET A CA 1
ATOM 668 C C . MET A 1 89 ? -10.545 9.713 -1.987 1.00 68.31 89 MET A C 1
ATOM 670 O O . MET A 1 89 ? -11.668 9.807 -1.493 1.00 68.31 89 MET A O 1
ATOM 674 N N . TYR A 1 90 ? -10.325 9.955 -3.283 1.00 70.31 90 TYR A N 1
ATOM 675 C CA . TYR A 1 90 ? -11.393 10.217 -4.248 1.00 70.31 90 TYR A CA 1
ATOM 676 C C . TYR A 1 90 ? -11.881 8.953 -4.966 1.00 70.31 90 TYR A C 1
ATOM 678 O O . TYR A 1 90 ? -12.873 9.024 -5.698 1.00 70.31 90 TYR A O 1
ATOM 686 N N . ASP A 1 91 ? -11.230 7.809 -4.752 1.00 73.88 91 ASP A N 1
ATOM 687 C CA . ASP A 1 91 ? -11.674 6.520 -5.266 1.00 73.88 91 ASP A CA 1
ATOM 688 C C . ASP A 1 91 ? -12.614 5.839 -4.264 1.00 73.88 91 ASP A C 1
ATOM 690 O O . ASP A 1 91 ? -12.316 5.674 -3.087 1.00 73.88 91 ASP A O 1
ATOM 694 N N . THR A 1 92 ? -13.782 5.410 -4.735 1.00 69.44 92 THR A N 1
ATOM 695 C CA . THR A 1 92 ? -14.768 4.717 -3.900 1.00 69.44 92 THR A CA 1
ATOM 696 C C . THR A 1 92 ? -14.400 3.271 -3.563 1.00 69.44 92 THR A C 1
ATOM 698 O O . THR A 1 92 ? -14.992 2.710 -2.641 1.00 69.44 92 THR A O 1
ATOM 701 N N . ASN A 1 93 ? -13.481 2.652 -4.310 1.00 81.75 93 ASN A N 1
ATOM 702 C CA . ASN A 1 93 ? -13.058 1.264 -4.104 1.00 81.75 93 ASN A CA 1
ATOM 703 C C . ASN A 1 93 ? -11.743 1.133 -3.335 1.00 81.75 93 ASN A C 1
ATOM 705 O O . ASN A 1 93 ? -11.361 0.010 -2.999 1.00 81.75 93 ASN A O 1
ATOM 709 N N . GLN A 1 94 ? -11.094 2.251 -3.016 1.00 85.44 94 GLN A N 1
ATOM 710 C CA . GLN A 1 94 ? -9.958 2.314 -2.109 1.00 85.44 94 GLN A CA 1
ATOM 711 C C . GLN A 1 94 ? -10.425 2.913 -0.790 1.00 85.44 94 GLN A C 1
ATOM 713 O O . GLN A 1 94 ? -10.974 4.007 -0.744 1.00 85.44 94 GLN A O 1
ATOM 718 N N . GLN A 1 95 ? -10.263 2.160 0.290 1.00 91.38 95 GLN A N 1
ATOM 719 C CA . GLN A 1 95 ? -10.708 2.573 1.614 1.00 91.38 95 GLN A CA 1
ATOM 720 C C . GLN A 1 95 ? -9.554 2.393 2.588 1.00 91.38 95 GLN A C 1
ATOM 722 O O . GLN A 1 95 ? -8.886 1.359 2.586 1.00 91.38 95 GLN A O 1
ATOM 727 N N . ASP A 1 96 ? -9.314 3.388 3.425 1.00 92.56 96 ASP A N 1
ATOM 728 C CA . ASP A 1 96 ? -8.273 3.351 4.440 1.00 92.56 96 ASP A CA 1
ATOM 729 C C . ASP A 1 96 ? -8.753 3.977 5.747 1.00 92.56 96 ASP A C 1
ATOM 731 O O . ASP A 1 96 ? -9.807 4.607 5.829 1.00 92.56 96 ASP A O 1
ATOM 735 N N . GLY A 1 97 ? -7.989 3.732 6.801 1.00 93.19 97 GLY A N 1
ATOM 736 C CA . GLY A 1 97 ? -8.297 4.210 8.135 1.00 93.19 97 GLY A CA 1
ATOM 737 C C . GLY A 1 97 ? -7.363 3.592 9.160 1.00 93.19 97 GLY A C 1
ATOM 738 O O . GLY A 1 97 ? -6.269 3.117 8.835 1.00 93.19 97 GLY A O 1
ATOM 739 N N . TYR A 1 98 ? -7.798 3.580 10.415 1.00 95.12 98 TYR A N 1
ATOM 740 C CA . TYR A 1 98 ? -7.059 2.949 11.501 1.00 95.12 98 TYR A CA 1
ATOM 741 C C . TYR A 1 98 ? -7.877 1.886 12.229 1.00 95.12 98 TYR A C 1
ATOM 743 O O . TYR A 1 98 ? -9.109 1.908 12.233 1.00 95.12 98 TYR A O 1
ATOM 751 N N . ILE A 1 99 ? -7.161 0.931 12.820 1.00 97.69 99 ILE A N 1
ATOM 752 C CA . ILE A 1 99 ? -7.739 -0.150 13.614 1.00 97.69 99 ILE A CA 1
ATOM 753 C C . ILE A 1 99 ? -8.092 0.388 14.999 1.00 97.69 99 ILE A C 1
ATOM 755 O O . ILE A 1 99 ? -7.250 0.989 15.672 1.00 97.69 99 ILE A O 1
ATOM 759 N N . THR A 1 100 ? -9.329 0.156 15.428 1.00 97.06 100 THR A N 1
ATOM 760 C CA . THR A 1 100 ? -9.826 0.552 16.754 1.00 97.06 100 THR A CA 1
ATOM 761 C C . THR A 1 100 ? -9.867 -0.619 17.726 1.00 97.06 100 THR A C 1
ATOM 763 O O . THR A 1 100 ? -9.707 -0.416 18.924 1.00 97.06 100 THR A O 1
ATOM 766 N N . GLU A 1 101 ? -10.033 -1.845 17.230 1.00 96.88 101 GLU A N 1
ATOM 767 C CA . GLU A 1 101 ? -10.017 -3.064 18.039 1.00 96.88 101 GLU A CA 1
ATOM 768 C C . GLU A 1 101 ? -9.678 -4.289 17.173 1.00 96.88 101 GLU A C 1
ATOM 770 O O . GLU A 1 101 ? -9.844 -4.276 15.951 1.00 96.88 101 GLU A O 1
ATOM 775 N N . ARG A 1 102 ? -9.188 -5.362 17.804 1.00 96.44 102 ARG A N 1
ATOM 776 C CA . ARG A 1 102 ? -9.004 -6.668 17.164 1.00 96.44 102 ARG A CA 1
ATOM 777 C C . ARG A 1 102 ? -9.390 -7.797 18.116 1.00 96.44 102 ARG A C 1
ATOM 779 O O . ARG A 1 102 ? -8.812 -7.920 19.195 1.00 96.44 102 ARG A O 1
ATOM 786 N N . LEU A 1 103 ? -10.259 -8.696 17.654 1.00 96.19 103 LEU A N 1
ATOM 787 C CA . LEU A 1 103 ? -10.608 -9.947 18.327 1.00 96.19 103 LEU A CA 1
ATOM 788 C C . LEU A 1 103 ? -10.411 -11.137 17.375 1.00 96.19 103 LEU A C 1
ATOM 790 O O . LEU A 1 103 ? -11.270 -11.468 16.557 1.00 96.19 103 LEU A O 1
ATOM 794 N N . GLY A 1 104 ? -9.258 -11.802 17.482 1.00 95.75 104 GLY A N 1
ATOM 795 C CA . GLY A 1 104 ? -8.885 -12.890 16.571 1.00 95.75 104 GLY A CA 1
ATOM 796 C C . GLY A 1 104 ? -8.707 -12.386 15.136 1.00 95.75 104 GLY A C 1
ATOM 797 O O . GLY A 1 104 ? -7.813 -11.578 14.876 1.00 95.75 104 GLY A O 1
ATOM 798 N N . ASP A 1 105 ? -9.560 -12.861 14.229 1.00 97.19 105 ASP A N 1
ATOM 799 C CA . ASP A 1 105 ? -9.591 -12.450 12.816 1.00 97.19 105 ASP A CA 1
ATOM 800 C C . ASP A 1 105 ? -10.573 -11.296 12.555 1.00 97.19 105 ASP A C 1
ATOM 802 O O . ASP A 1 105 ? -10.697 -10.848 11.418 1.00 97.19 105 ASP A O 1
ATOM 806 N N . GLN A 1 106 ? -11.285 -10.819 13.581 1.00 97.75 106 GLN A N 1
ATOM 807 C CA . GLN A 1 106 ? -12.201 -9.684 13.469 1.00 97.75 106 GLN A CA 1
ATOM 808 C C . GLN A 1 106 ? -11.473 -8.390 13.822 1.00 97.75 106 GLN A C 1
ATOM 810 O O . GLN A 1 106 ? -10.828 -8.304 14.869 1.00 97.75 106 GLN A O 1
ATOM 815 N N . PHE A 1 107 ? -11.589 -7.402 12.944 1.00 98.25 107 PHE A N 1
ATOM 816 C CA . PHE A 1 107 ? -11.003 -6.077 13.093 1.00 98.25 107 PHE A CA 1
ATOM 817 C C . PHE A 1 107 ? -12.108 -5.030 13.089 1.00 98.25 107 PHE A C 1
ATOM 819 O O . PHE A 1 107 ? -12.986 -5.063 12.221 1.00 98.25 107 PHE A O 1
ATOM 826 N N . ASP A 1 108 ? -12.020 -4.092 14.023 1.00 98.00 108 ASP A N 1
ATOM 827 C CA . ASP A 1 108 ? -12.861 -2.902 14.075 1.00 98.00 108 ASP A CA 1
ATOM 828 C C . ASP A 1 108 ? -12.077 -1.732 13.488 1.00 98.00 108 ASP A C 1
ATOM 830 O O . ASP A 1 108 ? -10.861 -1.610 13.691 1.00 98.00 108 ASP A O 1
ATOM 834 N N . THR A 1 109 ? -12.769 -0.880 12.740 1.00 97.50 109 THR A N 1
ATOM 835 C CA . THR A 1 109 ? -12.148 0.203 11.981 1.00 97.50 109 THR A CA 1
ATOM 836 C C . THR A 1 109 ? -12.768 1.551 12.294 1.00 97.50 109 THR A C 1
ATOM 838 O O . THR A 1 109 ? -13.953 1.665 12.602 1.00 97.50 109 THR A O 1
ATOM 841 N N . SER A 1 110 ? -11.956 2.599 12.163 1.00 96.38 110 SER A N 1
ATOM 842 C CA . SER A 1 110 ? -12.395 3.988 12.317 1.00 96.38 110 SER A CA 1
ATOM 843 C C . SER A 1 110 ? -13.442 4.411 11.288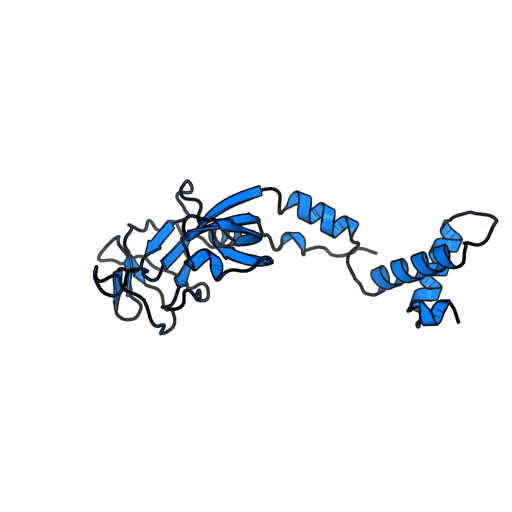 1.00 96.38 110 SER A C 1
ATOM 845 O O . SER A 1 110 ? -14.289 5.251 11.577 1.00 96.38 110 SER A O 1
ATOM 847 N N . GLU A 1 111 ? -13.383 3.815 10.098 1.00 95.00 111 GLU A N 1
ATOM 848 C CA . GLU A 1 111 ? -14.243 4.127 8.962 1.00 95.00 111 GLU A CA 1
ATOM 849 C C . GLU A 1 111 ? -15.147 2.946 8.603 1.00 95.00 111 GLU A C 1
ATOM 851 O O . GLU A 1 111 ? -14.833 1.785 8.890 1.00 95.00 111 GLU A O 1
ATOM 856 N N . ARG A 1 112 ? -16.273 3.253 7.949 1.00 95.00 112 ARG A N 1
ATOM 857 C CA . ARG A 1 112 ? -17.156 2.239 7.357 1.00 95.00 112 ARG A CA 1
ATOM 858 C C . ARG A 1 112 ? -16.488 1.608 6.145 1.00 95.00 112 ARG A C 1
ATOM 860 O O . ARG A 1 112 ? -15.895 2.318 5.341 1.00 95.00 112 ARG A O 1
ATOM 867 N N . ILE A 1 113 ? -16.684 0.307 5.968 1.00 94.06 113 ILE A N 1
ATOM 868 C CA . ILE A 1 113 ? -16.162 -0.446 4.833 1.00 94.06 113 ILE A CA 1
ATOM 869 C C . ILE A 1 113 ? -17.314 -0.911 3.955 1.00 94.06 113 ILE A C 1
ATOM 871 O O . ILE A 1 113 ? -18.159 -1.714 4.349 1.00 94.06 113 ILE A O 1
ATOM 875 N N . LYS A 1 114 ? -17.316 -0.439 2.715 1.00 93.38 114 LYS A N 1
ATOM 876 C CA . LYS A 1 114 ? -18.178 -0.934 1.653 1.00 93.38 114 LYS A CA 1
ATOM 877 C C . LYS A 1 114 ? -17.443 -2.016 0.873 1.00 93.38 114 LYS A C 1
ATOM 879 O O . LYS A 1 114 ? -16.441 -1.741 0.221 1.00 93.38 114 LYS A O 1
ATOM 884 N N . PHE A 1 115 ? -17.976 -3.230 0.891 1.00 92.81 115 PHE A N 1
ATOM 885 C CA . PHE A 1 115 ? -17.459 -4.323 0.074 1.00 92.81 115 PHE A CA 1
ATOM 886 C C . PHE A 1 115 ? -18.085 -4.299 -1.324 1.00 92.81 115 PHE A C 1
ATOM 888 O O . PHE A 1 115 ? -19.307 -4.347 -1.461 1.00 92.81 115 PHE A O 1
ATOM 895 N N . ASP A 1 116 ? -17.240 -4.253 -2.352 1.00 89.38 116 ASP A N 1
ATOM 896 C CA . ASP A 1 116 ? -17.615 -4.374 -3.765 1.00 89.38 116 ASP A CA 1
ATOM 897 C C . ASP A 1 116 ? -16.754 -5.459 -4.426 1.00 89.38 116 ASP A C 1
ATOM 899 O O . ASP A 1 116 ? -15.643 -5.221 -4.900 1.00 89.38 116 ASP A O 1
ATOM 903 N N . GLY A 1 117 ? -17.238 -6.701 -4.363 1.00 90.06 117 GLY A N 1
ATOM 904 C CA . GLY A 1 117 ? -16.508 -7.875 -4.837 1.00 90.06 117 GLY A CA 1
ATOM 905 C C . GLY A 1 117 ? -15.454 -8.396 -3.853 1.00 90.06 117 GLY A C 1
ATOM 906 O O . GLY A 1 117 ? -15.596 -8.293 -2.633 1.00 90.06 117 GLY A O 1
ATOM 907 N N . GLU A 1 118 ? -14.417 -9.041 -4.390 1.00 94.44 118 GLU A N 1
ATOM 908 C CA . GLU A 1 118 ? -13.331 -9.607 -3.586 1.00 94.44 118 GLU A CA 1
ATOM 909 C C . GLU A 1 118 ? -12.328 -8.519 -3.196 1.00 94.44 118 GLU A C 1
ATOM 911 O O . GLU A 1 118 ? -11.640 -7.953 -4.048 1.00 94.44 118 GLU A O 1
ATOM 916 N N . MET A 1 119 ? -12.237 -8.252 -1.893 1.00 95.06 119 MET A N 1
ATOM 917 C CA . MET A 1 119 ? -11.345 -7.241 -1.338 1.00 95.06 119 MET A CA 1
ATOM 918 C C . MET A 1 119 ? -10.219 -7.856 -0.510 1.00 95.06 119 MET A C 1
ATOM 920 O O . MET A 1 119 ? -10.352 -8.922 0.101 1.00 95.06 119 MET A O 1
ATOM 924 N N . TYR A 1 120 ? -9.097 -7.148 -0.495 1.00 95.19 120 TYR A N 1
ATOM 925 C CA . TYR A 1 120 ? -7.881 -7.509 0.211 1.00 95.19 120 TYR A CA 1
ATOM 926 C C . TYR A 1 120 ? -7.464 -6.358 1.104 1.00 95.19 120 TYR A C 1
ATOM 928 O O . TYR A 1 120 ? -7.549 -5.200 0.703 1.00 95.19 120 TYR A O 1
ATOM 936 N N . VAL A 1 121 ? -6.982 -6.695 2.293 1.00 95.50 121 VAL A N 1
ATOM 937 C CA . VAL A 1 121 ? -6.522 -5.741 3.293 1.00 95.50 121 VAL A CA 1
ATOM 938 C C . VAL A 1 121 ? -5.030 -5.906 3.552 1.00 95.50 121 VAL A C 1
ATOM 940 O O . VAL A 1 121 ? -4.493 -7.020 3.543 1.00 95.50 121 VAL A O 1
ATOM 943 N N . VAL A 1 122 ? -4.364 -4.783 3.791 1.00 94.44 122 VAL A N 1
ATOM 944 C CA . VAL A 1 122 ? -3.027 -4.703 4.387 1.00 94.44 122 VAL A CA 1
ATOM 945 C C . VAL A 1 122 ? -3.160 -3.912 5.676 1.00 94.44 122 VAL A C 1
ATOM 947 O O . VAL A 1 122 ? -3.817 -2.874 5.685 1.00 94.44 122 VAL A O 1
ATOM 950 N N . VAL A 1 123 ? -2.549 -4.400 6.755 1.00 95.69 123 VAL A N 1
ATOM 951 C CA . VAL A 1 123 ? -2.574 -3.753 8.074 1.00 95.69 123 VAL A CA 1
ATOM 952 C C . VAL A 1 123 ? -1.144 -3.470 8.513 1.00 95.69 123 VAL A C 1
ATOM 954 O O . VAL A 1 123 ? -0.265 -4.304 8.297 1.00 95.69 123 VAL A O 1
ATOM 957 N N . THR A 1 124 ? -0.893 -2.315 9.125 1.00 93.62 124 THR A N 1
ATOM 958 C CA . THR A 1 124 ? 0.411 -2.013 9.724 1.00 93.62 124 THR A CA 1
ATOM 959 C C . THR A 1 124 ? 0.484 -2.483 11.172 1.00 93.62 124 THR A C 1
ATOM 961 O O . THR A 1 124 ? -0.450 -2.308 11.957 1.00 93.62 124 THR A O 1
ATOM 964 N N . ASP A 1 125 ? 1.608 -3.082 11.550 1.00 93.75 125 ASP A N 1
ATOM 965 C CA . ASP A 1 125 ? 1.888 -3.411 12.946 1.00 93.75 125 ASP A CA 1
ATOM 966 C C . ASP A 1 125 ? 2.265 -2.162 13.772 1.00 93.75 125 ASP A C 1
ATOM 968 O O . ASP A 1 125 ? 2.275 -1.031 13.280 1.00 93.75 125 ASP A O 1
ATOM 972 N N . SER A 1 126 ? 2.595 -2.360 15.049 1.00 91.81 126 SER A N 1
ATOM 973 C CA . SER A 1 126 ? 2.967 -1.296 15.989 1.00 91.81 126 SER A CA 1
ATOM 974 C C . SER A 1 126 ? 4.237 -0.524 15.607 1.00 91.81 126 SER A C 1
ATOM 976 O O . SER A 1 126 ? 4.516 0.517 16.198 1.00 91.81 126 SER A O 1
ATOM 978 N N . THR A 1 127 ? 5.024 -1.035 14.656 1.00 88.94 127 THR A N 1
ATOM 979 C CA . THR A 1 127 ? 6.229 -0.385 14.116 1.00 88.94 127 THR A CA 1
ATOM 980 C C . THR A 1 127 ? 5.985 0.291 12.768 1.00 88.94 127 THR A C 1
ATOM 982 O O . THR A 1 127 ? 6.897 0.903 12.222 1.00 88.94 127 THR A O 1
ATOM 985 N N . GLY A 1 128 ? 4.764 0.198 12.231 1.00 85.69 128 GLY A N 1
ATOM 986 C CA . GLY A 1 128 ? 4.421 0.699 10.903 1.00 85.69 128 GLY A CA 1
ATOM 987 C C . GLY A 1 128 ? 4.717 -0.289 9.772 1.00 85.69 128 GLY A C 1
ATOM 988 O O . GLY A 1 128 ? 4.515 0.056 8.610 1.00 85.69 128 GLY A O 1
ATOM 989 N N . THR A 1 129 ? 5.153 -1.518 10.075 1.00 87.56 129 THR A N 1
ATOM 990 C CA . THR A 1 129 ? 5.457 -2.524 9.049 1.00 87.56 129 THR A CA 1
ATOM 991 C C . THR A 1 129 ? 4.154 -3.105 8.489 1.00 87.56 129 THR A C 1
ATOM 993 O O . THR A 1 129 ? 3.341 -3.616 9.266 1.00 87.56 129 THR A O 1
ATOM 996 N N . PRO A 1 130 ? 3.920 -3.056 7.163 1.00 90.38 130 PRO A N 1
ATOM 997 C CA . PRO A 1 130 ? 2.713 -3.610 6.562 1.00 90.38 130 PRO A CA 1
ATOM 998 C C . PRO A 1 130 ? 2.750 -5.141 6.521 1.00 90.38 130 PRO A C 1
ATOM 1000 O O . PRO A 1 130 ? 3.781 -5.759 6.245 1.00 90.38 130 PRO A O 1
ATOM 1003 N N . THR A 1 131 ? 1.597 -5.770 6.735 1.00 93.56 131 THR A N 1
ATOM 1004 C CA . THR A 1 131 ? 1.419 -7.204 6.497 1.00 93.56 131 THR A CA 1
ATOM 1005 C C . THR A 1 131 ? 1.451 -7.531 5.006 1.00 93.56 131 THR A C 1
ATOM 1007 O O . THR A 1 131 ? 1.318 -6.669 4.138 1.00 93.56 131 THR A O 1
ATOM 1010 N N . GLN A 1 132 ? 1.534 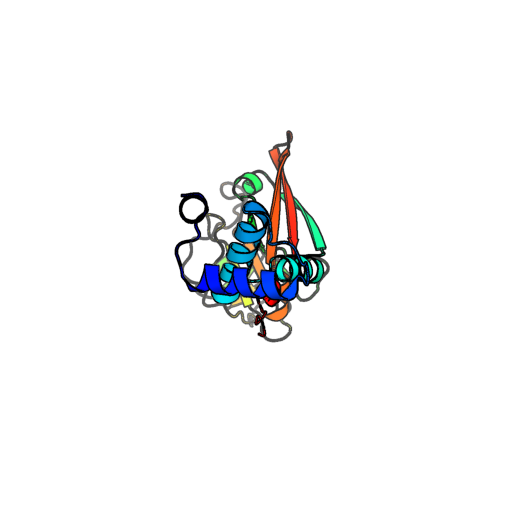-8.822 4.684 1.00 91.75 132 GLN A N 1
ATOM 1011 C CA . GLN A 1 132 ? 1.108 -9.272 3.361 1.00 91.75 132 GLN A CA 1
ATOM 1012 C C . GLN A 1 132 ? -0.379 -8.960 3.149 1.00 91.75 132 GLN A C 1
ATOM 1014 O O . GLN A 1 132 ? -1.136 -8.793 4.110 1.00 91.75 132 GLN A O 1
ATOM 1019 N N . ARG A 1 133 ? -0.792 -8.908 1.882 1.00 92.62 133 ARG A N 1
ATOM 1020 C CA . ARG A 1 133 ? -2.205 -8.793 1.523 1.00 92.62 133 ARG A CA 1
ATOM 1021 C C . ARG A 1 133 ? -2.952 -10.033 1.984 1.00 92.62 133 ARG A C 1
ATOM 1023 O O . ARG A 1 133 ? -2.559 -11.153 1.658 1.00 92.62 133 ARG A O 1
ATOM 1030 N N . VAL A 1 134 ? -4.051 -9.823 2.693 1.00 95.88 134 VAL A N 1
ATOM 1031 C CA . VAL A 1 134 ? -4.932 -10.893 3.160 1.00 95.88 134 VAL A CA 1
ATOM 1032 C C . VAL A 1 134 ? -6.331 -10.628 2.641 1.00 95.88 134 VAL A C 1
ATOM 1034 O O . VAL A 1 134 ? -6.775 -9.486 2.586 1.00 95.88 134 VAL A O 1
ATOM 1037 N N . ARG A 1 135 ? -7.037 -11.682 2.235 1.00 97.38 135 ARG A N 1
ATOM 1038 C CA . ARG A 1 135 ? -8.433 -11.556 1.823 1.00 97.38 135 ARG A CA 1
ATOM 1039 C C . ARG A 1 135 ? -9.289 -11.100 3.006 1.00 97.38 135 ARG A C 1
ATOM 1041 O O . ARG A 1 135 ? -9.187 -11.679 4.088 1.00 97.38 135 ARG A O 1
ATOM 1048 N N . ALA A 1 136 ? -10.135 -10.105 2.770 1.00 97.56 136 ALA A N 1
ATOM 1049 C CA . ALA A 1 136 ? -11.050 -9.553 3.756 1.00 97.56 136 ALA A CA 1
ATOM 1050 C C . ALA A 1 136 ? -12.501 -9.921 3.424 1.00 97.56 136 ALA A C 1
ATOM 1052 O O . ALA A 1 136 ? -12.889 -10.008 2.257 1.00 97.56 136 ALA A O 1
ATOM 1053 N N . TYR A 1 137 ? -13.303 -10.117 4.465 1.00 98.00 137 TYR A N 1
ATOM 1054 C CA . TYR A 1 137 ? -14.730 -10.405 4.375 1.00 98.00 137 TYR A CA 1
ATOM 1055 C C . TYR A 1 137 ? -15.529 -9.395 5.205 1.00 98.00 137 TYR A C 1
ATOM 1057 O O . TYR A 1 137 ? -15.026 -8.932 6.234 1.00 98.00 137 TYR A O 1
ATOM 1065 N N . PRO A 1 138 ? -16.769 -9.069 4.799 1.00 97.38 138 PRO A N 1
ATOM 1066 C CA . PRO A 1 138 ? -17.632 -8.200 5.582 1.00 97.38 138 PRO A CA 1
ATOM 1067 C C . PRO A 1 138 ? -17.990 -8.852 6.912 1.00 97.38 138 PRO A C 1
ATOM 1069 O O . PRO A 1 138 ? -18.181 -10.070 7.008 1.00 97.38 138 PRO A O 1
ATOM 1072 N N . ARG A 1 139 ? -18.123 -8.017 7.937 1.00 96.25 139 ARG A N 1
ATOM 10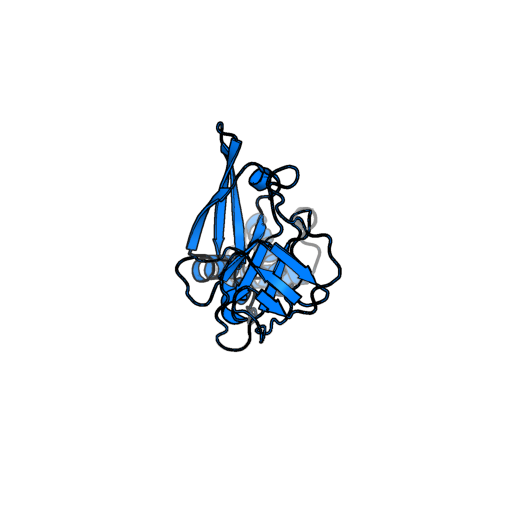73 C CA . ARG A 1 139 ? -18.688 -8.434 9.211 1.00 96.25 139 ARG A CA 1
ATOM 1074 C C . ARG A 1 139 ? -20.218 -8.472 9.127 1.00 96.25 139 ARG A C 1
ATOM 1076 O O . ARG A 1 139 ? -20.815 -7.568 8.552 1.00 96.25 139 ARG A O 1
ATOM 1083 N N . PRO A 1 140 ? -20.878 -9.504 9.680 1.00 95.56 140 PRO A N 1
ATOM 1084 C CA . PRO A 1 140 ? -22.338 -9.597 9.648 1.00 95.56 140 PRO A CA 1
ATOM 1085 C C . PRO A 1 140 ? -23.027 -8.648 10.640 1.00 95.56 140 PRO A C 1
ATOM 1087 O O . PRO A 1 140 ? -24.236 -8.453 10.554 1.00 95.56 140 PRO A O 1
ATOM 1090 N N . ASP A 1 141 ? -22.287 -8.107 11.607 1.00 96.12 141 ASP A N 1
ATOM 1091 C CA . ASP A 1 141 ? -22.806 -7.346 12.742 1.00 96.12 141 ASP A CA 1
ATOM 1092 C C . ASP A 1 141 ? -22.517 -5.836 12.677 1.00 96.12 141 ASP A C 1
ATOM 1094 O O . ASP A 1 141 ? -23.151 -5.070 13.402 1.00 96.12 141 ASP A O 1
ATOM 1098 N N . THR A 1 142 ? -21.603 -5.386 11.810 1.00 96.88 142 THR A N 1
ATOM 1099 C CA . THR A 1 142 ? -21.275 -3.964 11.626 1.00 96.88 142 THR A CA 1
ATOM 1100 C C . THR A 1 142 ? -20.623 -3.702 10.271 1.00 96.88 142 THR A C 1
ATOM 1102 O O . THR A 1 142 ? -19.929 -4.562 9.732 1.00 96.88 142 THR A O 1
ATOM 1105 N N . ASP A 1 143 ? -20.775 -2.472 9.781 1.00 96.25 143 ASP A N 1
ATOM 1106 C CA . ASP A 1 143 ? -20.040 -1.959 8.621 1.00 96.25 143 ASP A CA 1
ATOM 1107 C C . ASP A 1 143 ? -18.685 -1.333 9.016 1.00 96.25 143 ASP A C 1
ATOM 1109 O O . ASP A 1 143 ? -17.901 -0.962 8.150 1.00 96.25 143 ASP A O 1
ATOM 1113 N N . PHE A 1 144 ? -18.396 -1.180 10.314 1.00 97.50 144 PHE A N 1
ATOM 1114 C CA . PHE A 1 144 ? -17.145 -0.609 10.841 1.00 97.50 144 PHE A CA 1
ATOM 1115 C C . PHE A 1 144 ? -16.113 -1.697 11.153 1.00 97.50 144 PHE A C 1
ATOM 1117 O O . PHE A 1 144 ? -15.622 -1.819 12.277 1.00 97.50 144 PHE A O 1
ATOM 1124 N N . GLY A 1 145 ? -15.834 -2.550 10.172 1.00 97.19 145 GLY A N 1
ATOM 1125 C CA . GLY A 1 145 ? -14.838 -3.590 10.348 1.00 97.19 145 GLY A CA 1
ATOM 1126 C C . GLY A 1 145 ? -14.826 -4.645 9.258 1.00 97.19 145 GLY A C 1
ATOM 1127 O O . GLY A 1 145 ? -15.633 -4.647 8.329 1.00 97.19 145 GLY A O 1
ATOM 1128 N N . PHE A 1 146 ? -13.891 -5.578 9.397 1.00 98.19 146 PHE A N 1
ATOM 1129 C CA . PHE A 1 146 ? -13.705 -6.690 8.473 1.00 98.19 146 PHE A CA 1
ATOM 1130 C C . PHE A 1 146 ? -13.241 -7.950 9.206 1.00 98.19 146 PHE A C 1
ATOM 1132 O O . PHE A 1 146 ? -12.757 -7.901 10.337 1.00 98.19 146 PHE A O 1
ATOM 1139 N N . ILE A 1 147 ? -13.384 -9.094 8.539 1.00 98.38 147 ILE A N 1
ATOM 1140 C CA . ILE A 1 147 ? -12.828 -10.378 8.968 1.00 98.38 147 ILE A CA 1
ATOM 1141 C C . ILE A 1 147 ? -11.682 -10.737 8.025 1.00 98.38 147 ILE A C 1
ATOM 1143 O O . ILE A 1 147 ? -11.891 -10.833 6.815 1.00 98.38 147 ILE A O 1
ATOM 1147 N N . ALA A 1 148 ? -10.480 -10.946 8.553 1.00 97.88 148 ALA A N 1
ATOM 1148 C CA . ALA A 1 148 ? -9.322 -11.369 7.773 1.00 97.88 148 ALA A CA 1
ATOM 1149 C C . ALA A 1 148 ? -8.339 -12.162 8.639 1.00 97.88 148 ALA A C 1
ATOM 1151 O O . ALA A 1 148 ? -8.027 -11.767 9.761 1.00 97.88 148 ALA A O 1
ATOM 1152 N N . SER A 1 149 ? -7.773 -13.235 8.085 1.00 97.50 149 SER A N 1
ATOM 1153 C CA . SER A 1 149 ? -6.758 -14.061 8.758 1.00 97.50 149 SER A CA 1
ATOM 1154 C C . SER A 1 149 ? -5.366 -13.425 8.701 1.00 97.50 149 SER A C 1
ATOM 1156 O O . SER A 1 149 ? -4.401 -14.006 8.202 1.00 97.50 149 SER A O 1
ATOM 1158 N N . VAL A 1 150 ? -5.272 -12.178 9.165 1.00 95.94 150 VAL A N 1
ATOM 1159 C CA . VAL A 1 150 ? -4.008 -11.454 9.319 1.00 95.94 150 VAL A CA 1
ATOM 1160 C C . VAL A 1 150 ? -3.189 -12.146 10.412 1.00 95.94 150 VAL A C 1
ATOM 1162 O O . VAL A 1 150 ? -3.741 -12.452 11.472 1.00 95.94 150 VAL A O 1
ATOM 1165 N N . PRO A 1 151 ? -1.876 -12.376 10.221 1.00 94.50 151 PRO A N 1
ATOM 1166 C CA . PRO A 1 151 ? -1.030 -12.963 11.254 1.00 94.50 151 PRO A CA 1
ATOM 1167 C C . PRO A 1 151 ? -1.140 -12.243 12.604 1.00 94.50 151 PRO A C 1
ATOM 1169 O O . PRO A 1 151 ? -1.549 -11.080 12.696 1.00 94.50 151 PRO A O 1
ATOM 1172 N N . SER A 1 152 ? -0.760 -12.936 13.677 1.00 93.50 152 SER A N 1
ATOM 1173 C CA . SER A 1 152 ? -0.659 -12.304 14.991 1.00 93.50 152 SER A CA 1
ATOM 1174 C C . SER A 1 152 ? 0.438 -11.238 14.944 1.00 93.50 152 SER A C 1
ATOM 1176 O O . SER A 1 152 ? 1.621 -11.567 14.907 1.00 93.50 152 SER A O 1
ATOM 1178 N N . ILE A 1 153 ? 0.027 -9.973 14.932 1.00 95.00 153 ILE A N 1
ATOM 1179 C CA . ILE A 1 153 ? 0.889 -8.790 14.931 1.00 95.00 153 ILE A CA 1
ATOM 1180 C C . ILE A 1 153 ? 0.518 -7.918 16.126 1.00 95.00 153 ILE A C 1
ATOM 1182 O O . ILE A 1 153 ? -0.648 -7.878 16.527 1.00 95.00 153 ILE A O 1
ATOM 1186 N N . SER A 1 154 ? 1.500 -7.214 16.681 1.00 95.88 154 SER A N 1
ATOM 1187 C CA . SER A 1 154 ? 1.240 -6.170 17.672 1.00 95.88 154 SER A CA 1
ATOM 1188 C C . SER A 1 154 ? 0.596 -4.979 16.974 1.00 95.88 154 SER A C 1
ATOM 1190 O O . SER A 1 154 ? 1.111 -4.524 15.956 1.00 95.88 154 SER A O 1
ATOM 1192 N N . LEU A 1 155 ? -0.516 -4.477 17.506 1.00 96.06 155 LEU A N 1
ATOM 1193 C CA . LEU A 1 155 ? -1.205 -3.301 16.979 1.00 96.06 155 LEU A CA 1
ATOM 1194 C C . LEU A 1 155 ? -1.059 -2.134 17.948 1.00 96.06 155 LEU A C 1
ATOM 1196 O O . LEU A 1 155 ? -1.123 -2.326 19.162 1.00 96.06 155 LEU A O 1
ATOM 1200 N N . ASN A 1 156 ? -0.933 -0.928 17.405 1.00 95.19 156 ASN A N 1
ATOM 1201 C CA . ASN A 1 156 ? -1.151 0.284 18.181 1.00 95.19 156 ASN A CA 1
ATOM 1202 C C . ASN A 1 156 ? -2.638 0.635 18.120 1.00 95.19 156 ASN A C 1
ATOM 1204 O O . ASN A 1 156 ? -3.163 0.899 17.041 1.00 95.19 156 ASN A O 1
ATOM 1208 N N . ILE A 1 157 ? -3.307 0.658 19.269 1.00 95.75 157 ILE A N 1
ATOM 1209 C CA . ILE A 1 157 ? -4.695 1.113 19.392 1.00 95.75 157 ILE A CA 1
ATOM 1210 C C . ILE A 1 157 ? -4.681 2.453 20.115 1.00 95.75 157 ILE A C 1
ATOM 1212 O O . ILE A 1 157 ? -4.118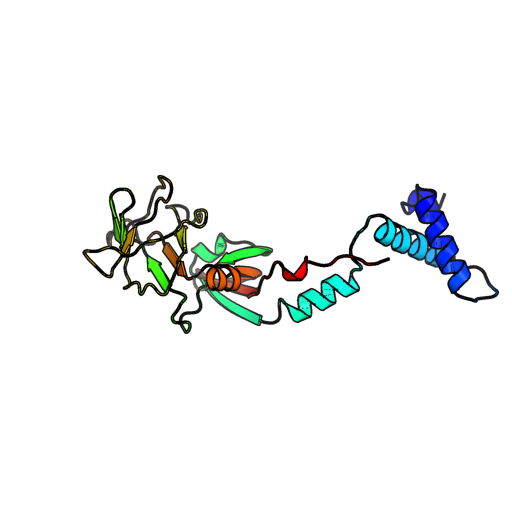 2.553 21.204 1.00 95.75 157 ILE A O 1
ATOM 1216 N N . TRP A 1 158 ? -5.255 3.483 19.492 1.00 92.44 158 TRP A N 1
ATOM 1217 C CA . TRP A 1 158 ? -5.287 4.824 20.069 1.00 92.44 158 TRP A CA 1
ATOM 1218 C C . TRP A 1 158 ? -6.095 4.833 21.372 1.00 92.44 158 TRP A C 1
ATOM 1220 O O . TRP A 1 158 ? -7.246 4.403 21.397 1.00 92.44 158 TRP A O 1
ATOM 1230 N N . ASP A 1 159 ? -5.490 5.343 22.444 1.00 89.50 159 ASP A N 1
ATOM 1231 C CA . ASP A 1 159 ? -6.088 5.414 23.786 1.00 89.50 159 ASP A CA 1
ATOM 1232 C C . ASP A 1 159 ? -6.313 6.864 24.261 1.00 89.50 159 ASP A C 1
ATOM 1234 O O . ASP A 1 159 ? -6.739 7.098 25.391 1.00 89.50 159 ASP A O 1
ATOM 1238 N N . GLY A 1 160 ? -5.993 7.850 23.416 1.00 86.38 160 GLY A N 1
ATOM 1239 C CA . GLY A 1 160 ? -6.073 9.275 23.739 1.00 86.38 160 GLY A CA 1
ATOM 1240 C C . GLY A 1 160 ? -5.016 9.780 24.717 1.00 86.38 160 GLY A C 1
ATOM 1241 O O . GLY A 1 160 ? -5.014 10.970 25.032 1.00 86.38 160 GLY A O 1
ATOM 1242 N N . VAL A 1 161 ? -4.097 8.924 25.173 1.00 86.56 161 VAL A N 1
ATOM 1243 C CA . VAL A 1 161 ? -3.103 9.266 26.194 1.00 86.56 161 VAL A CA 1
ATOM 1244 C C . VAL A 1 161 ? -1.708 8.793 25.783 1.00 86.56 161 VAL A C 1
ATOM 1246 O O . VAL A 1 161 ? -0.867 9.626 25.445 1.00 86.56 161 VAL A O 1
ATOM 1249 N N . ASN A 1 162 ? -1.452 7.483 25.773 1.00 86.44 162 ASN A N 1
ATOM 1250 C CA . ASN A 1 162 ? -0.122 6.897 25.581 1.00 86.44 162 ASN A CA 1
ATOM 1251 C C . ASN A 1 162 ? 0.153 6.474 24.135 1.00 86.44 162 ASN A C 1
ATOM 1253 O O . ASN A 1 162 ? 1.310 6.435 23.720 1.00 86.44 162 ASN A O 1
ATOM 1257 N N . VAL A 1 163 ? -0.889 6.164 23.364 1.00 87.81 163 VAL A N 1
ATOM 1258 C CA . VAL A 1 163 ? -0.785 5.723 21.973 1.00 87.81 163 VAL A CA 1
ATOM 1259 C C . VAL A 1 163 ? -1.445 6.764 21.083 1.00 87.81 163 VAL A C 1
ATOM 1261 O O . VAL A 1 163 ? -2.667 6.858 21.014 1.00 87.81 163 VAL A O 1
ATOM 1264 N N . GLN A 1 164 ? -0.622 7.555 20.394 1.00 85.06 164 GLN A N 1
ATOM 1265 C CA . GLN A 1 164 ? -1.093 8.621 19.501 1.00 85.06 164 GLN A CA 1
ATOM 1266 C C . GLN A 1 164 ? -1.126 8.199 18.024 1.00 85.06 164 GLN A C 1
ATOM 1268 O O . GLN A 1 164 ? -1.901 8.757 17.253 1.00 85.06 164 GLN A O 1
ATOM 1273 N N . SER A 1 165 ? -0.336 7.191 17.638 1.00 87.88 165 SER A N 1
ATOM 1274 C CA . SER A 1 165 ? -0.241 6.701 16.256 1.00 87.88 165 SER A CA 1
ATOM 1275 C C . SER A 1 165 ? -0.823 5.289 16.144 1.00 87.88 165 SER A C 1
ATOM 1277 O O . SER A 1 165 ? -0.098 4.322 16.400 1.00 87.88 165 SER A O 1
ATOM 1279 N N . PRO A 1 166 ? -2.116 5.144 15.801 1.00 93.56 166 PRO A N 1
ATOM 1280 C CA . PRO A 1 166 ? -2.740 3.835 15.676 1.00 93.56 166 PRO A CA 1
ATOM 1281 C C . PRO A 1 166 ? -2.260 3.087 14.426 1.00 93.56 166 PRO A C 1
ATOM 1283 O O . PRO A 1 166 ? -1.865 3.689 13.424 1.00 93.56 166 PRO A O 1
ATOM 1286 N N . SER A 1 167 ? -2.336 1.760 14.486 1.00 95.19 167 SER A N 1
ATOM 1287 C CA . SER A 1 167 ? -2.143 0.871 13.342 1.00 95.19 167 SER A CA 1
ATOM 1288 C C . SER A 1 167 ? -3.165 1.185 12.254 1.00 95.19 167 SER A C 1
ATOM 1290 O O . SER A 1 167 ? -4.351 1.364 12.532 1.00 95.19 167 SER A O 1
ATOM 1292 N N . ARG A 1 168 ? -2.705 1.245 11.006 1.00 93.94 168 ARG A N 1
ATOM 1293 C CA . ARG A 1 168 ? -3.506 1.627 9.841 1.00 93.94 168 ARG A CA 1
ATOM 1294 C C . ARG A 1 168 ? -3.857 0.423 8.990 1.00 93.94 168 ARG A C 1
ATOM 1296 O O . ARG A 1 168 ? -3.185 -0.606 9.053 1.00 93.94 168 ARG A O 1
ATOM 1303 N N . PHE A 1 169 ? -4.888 0.573 8.173 1.00 94.81 169 PHE A N 1
ATOM 1304 C CA . PHE A 1 169 ? -5.232 -0.400 7.150 1.00 94.81 169 PHE A CA 1
ATOM 1305 C C . PHE A 1 169 ? -5.540 0.287 5.825 1.00 94.81 169 PHE A C 1
ATOM 1307 O O . PHE A 1 169 ? -5.956 1.443 5.799 1.00 94.81 169 PHE A O 1
ATOM 1314 N N . ILE A 1 170 ? -5.372 -0.463 4.742 1.00 93.50 170 ILE A N 1
ATOM 1315 C CA . ILE A 1 170 ? -5.943 -0.157 3.431 1.00 93.50 170 ILE A CA 1
ATOM 1316 C C . ILE A 1 170 ? -6.654 -1.406 2.922 1.00 93.50 170 ILE A C 1
ATOM 1318 O O . ILE A 1 170 ? -6.112 -2.510 3.020 1.00 93.50 170 ILE A O 1
ATOM 1322 N N . ILE A 1 171 ? -7.869 -1.237 2.411 1.00 93.94 171 ILE A N 1
ATOM 1323 C CA . ILE A 1 171 ? -8.709 -2.293 1.858 1.00 93.94 171 ILE A CA 1
ATOM 1324 C C . ILE A 1 171 ? -9.273 -1.865 0.505 1.00 93.94 171 ILE A C 1
ATOM 1326 O O . ILE A 1 171 ? -9.871 -0.799 0.366 1.00 93.94 171 ILE A O 1
ATOM 1330 N N . ALA A 1 172 ? -9.062 -2.705 -0.503 1.00 93.38 172 ALA A N 1
ATOM 1331 C CA . ALA A 1 172 ? -9.544 -2.468 -1.858 1.00 93.38 172 ALA A CA 1
ATOM 1332 C C . ALA A 1 172 ? -9.631 -3.782 -2.647 1.00 93.38 172 ALA A C 1
ATOM 1334 O O . ALA A 1 172 ? -9.222 -4.847 -2.168 1.00 93.38 172 ALA A O 1
ATOM 1335 N N . THR A 1 173 ? -10.148 -3.726 -3.875 1.00 91.56 173 THR A N 1
ATOM 1336 C CA . THR A 1 173 ? -10.078 -4.872 -4.798 1.00 91.56 173 THR A CA 1
ATOM 1337 C C . THR A 1 173 ? -8.626 -5.160 -5.197 1.00 91.56 173 THR A C 1
ATOM 1339 O O . THR A 1 173 ? -7.757 -4.299 -5.077 1.00 91.56 173 THR A O 1
ATOM 1342 N N . GLN A 1 174 ? -8.332 -6.363 -5.702 1.00 87.81 174 GLN A N 1
ATOM 1343 C CA . GLN A 1 174 ? -6.968 -6.719 -6.126 1.00 87.81 174 GLN A CA 1
ATOM 1344 C C . GLN A 1 174 ? -6.382 -5.723 -7.143 1.00 87.81 174 GLN A C 1
ATOM 1346 O O . GLN A 1 174 ? -5.216 -5.352 -7.027 1.00 87.81 174 GLN A O 1
ATOM 1351 N N . VAL A 1 175 ? -7.194 -5.292 -8.114 1.00 85.19 175 VAL A N 1
ATOM 1352 C CA . VAL A 1 175 ? -6.777 -4.355 -9.167 1.00 85.19 175 VAL A CA 1
ATOM 1353 C C . VAL A 1 175 ? -6.398 -3.005 -8.559 1.00 85.19 175 VAL A C 1
ATOM 1355 O O . VAL A 1 175 ? -5.321 -2.486 -8.842 1.00 85.19 175 VAL A O 1
ATOM 1358 N N . GLU A 1 176 ? -7.225 -2.494 -7.649 1.00 85.81 176 GLU A N 1
ATOM 1359 C CA . GLU A 1 176 ? -6.966 -1.225 -6.962 1.00 85.81 176 GLU A CA 1
ATOM 1360 C C . GLU A 1 176 ? -5.763 -1.307 -6.011 1.00 85.81 176 GLU A C 1
ATOM 1362 O O . GLU A 1 176 ? -4.925 -0.408 -5.947 1.00 85.81 176 GLU A O 1
ATOM 1367 N N . MET A 1 177 ? -5.589 -2.432 -5.315 1.00 85.94 177 MET A N 1
ATOM 1368 C CA . MET A 1 177 ? -4.414 -2.645 -4.467 1.00 85.94 177 MET A CA 1
ATOM 1369 C C . MET A 1 177 ? -3.105 -2.611 -5.270 1.00 85.94 177 MET A C 1
ATOM 1371 O O . MET A 1 177 ? -2.058 -2.261 -4.725 1.00 85.94 177 MET A O 1
ATOM 1375 N N . ASP A 1 178 ? -3.124 -3.003 -6.545 1.00 82.81 178 ASP A N 1
ATOM 1376 C CA . ASP A 1 178 ? -1.959 -2.910 -7.428 1.00 82.81 178 ASP A CA 1
ATOM 1377 C C . ASP A 1 178 ? -1.753 -1.502 -7.998 1.00 82.81 178 ASP A C 1
ATOM 1379 O O . ASP A 1 178 ? -0.602 -1.088 -8.131 1.00 82.81 178 ASP A O 1
ATOM 1383 N N . ALA A 1 179 ? -2.829 -0.747 -8.235 1.00 81.50 179 ALA A N 1
ATOM 1384 C CA . ALA A 1 179 ? -2.775 0.654 -8.661 1.00 81.50 179 ALA A CA 1
ATOM 1385 C C . ALA A 1 179 ? -2.304 1.621 -7.552 1.00 81.50 179 ALA A C 1
ATOM 1387 O O . ALA A 1 179 ? -1.812 2.710 -7.833 1.00 81.50 179 ALA A O 1
ATOM 1388 N N . THR A 1 180 ? -2.395 1.215 -6.285 1.00 79.50 180 THR A N 1
ATOM 1389 C CA . THR A 1 180 ? -1.983 2.020 -5.118 1.00 79.50 180 THR A CA 1
ATOM 1390 C C . THR A 1 180 ? -0.510 1.877 -4.742 1.00 79.50 180 THR A C 1
ATOM 1392 O O . THR A 1 180 ? -0.107 2.357 -3.682 1.00 79.50 180 THR A O 1
ATOM 1395 N N . LYS A 1 181 ? 0.324 1.226 -5.563 1.00 85.19 181 LYS A N 1
ATOM 1396 C CA . LYS A 1 181 ? 1.771 1.122 -5.312 1.00 85.19 181 LYS A CA 1
ATOM 1397 C C . LYS A 1 181 ? 2.506 2.334 -5.871 1.00 85.19 181 LYS A C 1
ATOM 1399 O O . LYS A 1 181 ? 2.400 2.654 -7.052 1.00 85.19 181 LYS A O 1
ATOM 1404 N N . TRP A 1 182 ? 3.327 2.953 -5.034 1.00 88.62 182 TRP A N 1
ATOM 1405 C CA . TRP A 1 182 ? 4.136 4.112 -5.401 1.00 88.62 182 TRP A CA 1
ATOM 1406 C C . TRP A 1 182 ? 5.566 3.931 -4.917 1.00 88.62 182 TRP A C 1
ATOM 1408 O O . TRP A 1 182 ? 5.814 3.228 -3.944 1.00 88.62 182 TRP A O 1
ATOM 1418 N N . VAL A 1 183 ? 6.519 4.578 -5.581 1.00 89.69 183 VAL A N 1
ATOM 1419 C CA . VAL A 1 183 ? 7.923 4.618 -5.157 1.00 89.69 183 VAL A CA 1
ATOM 1420 C C . VAL A 1 183 ? 8.289 6.041 -4.781 1.00 89.69 183 VAL A C 1
ATOM 1422 O O . VAL A 1 183 ? 8.034 6.968 -5.548 1.00 89.69 183 VAL A O 1
ATOM 1425 N N . ILE A 1 184 ? 8.923 6.218 -3.623 1.00 89.94 184 ILE A N 1
ATOM 1426 C CA . ILE A 1 184 ? 9.421 7.523 -3.187 1.00 89.94 184 ILE A CA 1
ATOM 1427 C C . ILE A 1 184 ? 10.585 7.937 -4.090 1.00 89.94 184 ILE A C 1
ATOM 1429 O O . ILE A 1 184 ? 11.608 7.256 -4.166 1.00 89.94 184 ILE A O 1
ATOM 1433 N N . THR A 1 185 ? 10.452 9.075 -4.760 1.00 90.75 185 THR A N 1
ATOM 1434 C CA . THR A 1 185 ? 11.477 9.652 -5.638 1.00 90.75 185 THR A CA 1
ATOM 1435 C C . THR A 1 185 ? 12.274 10.759 -4.961 1.00 90.75 185 THR A C 1
ATOM 1437 O O . THR A 1 185 ? 13.406 11.022 -5.359 1.00 90.75 185 THR A O 1
ATOM 1440 N N . GLU A 1 186 ? 11.705 11.406 -3.945 1.00 92.31 186 GLU A N 1
ATOM 1441 C CA . GLU A 1 186 ? 12.350 12.488 -3.201 1.00 92.31 186 GLU A CA 1
ATOM 1442 C C . GLU A 1 186 ? 11.856 12.516 -1.751 1.00 92.31 186 GLU A C 1
ATOM 1444 O O . GLU A 1 186 ? 10.683 12.250 -1.489 1.00 92.31 186 GLU A O 1
ATOM 1449 N N . LYS A 1 187 ? 12.749 12.872 -0.820 1.00 93.44 187 LYS A N 1
ATOM 1450 C CA . LYS A 1 187 ? 12.437 13.130 0.589 1.00 93.44 187 LYS A CA 1
ATOM 1451 C C . LYS A 1 187 ? 13.043 14.463 1.010 1.00 93.44 187 LYS A C 1
ATOM 1453 O O . LYS A 1 187 ? 14.232 14.698 0.792 1.00 93.44 187 LYS A O 1
ATOM 1458 N N . ARG A 1 188 ? 12.238 15.306 1.651 1.00 92.44 188 ARG A N 1
ATOM 1459 C CA . ARG A 1 188 ? 12.622 16.629 2.137 1.00 92.44 188 ARG A CA 1
ATOM 1460 C C . ARG A 1 188 ? 12.069 16.869 3.548 1.00 92.44 188 ARG A C 1
ATOM 1462 O O . ARG A 1 188 ? 10.887 17.182 3.684 1.00 92.44 188 ARG A O 1
ATOM 1469 N N . PRO A 1 189 ? 12.908 16.775 4.591 1.00 90.62 189 PRO A N 1
ATOM 1470 C CA . PRO A 1 189 ? 12.522 17.177 5.940 1.00 90.62 189 PRO A CA 1
ATOM 1471 C C . PRO A 1 189 ? 12.258 18.689 5.990 1.00 90.62 189 PRO A C 1
ATOM 1473 O O . PRO A 1 189 ? 13.046 19.480 5.457 1.00 90.62 189 PRO A O 1
ATOM 1476 N N . ASN A 1 190 ? 11.158 19.097 6.619 1.00 88.44 190 ASN A N 1
ATOM 1477 C CA . ASN A 1 190 ? 10.780 20.499 6.777 1.00 88.44 190 ASN A CA 1
ATOM 1478 C C . ASN A 1 190 ? 11.158 21.023 8.170 1.00 88.44 190 ASN A C 1
ATOM 1480 O O . ASN A 1 190 ? 11.371 20.271 9.119 1.00 88.44 190 ASN A O 1
ATOM 1484 N N . SER A 1 191 ? 11.228 22.348 8.316 1.00 89.56 191 SER A N 1
ATOM 1485 C CA . SER A 1 191 ? 11.561 22.993 9.596 1.00 89.56 191 SER A CA 1
ATOM 1486 C C . SER A 1 191 ? 10.443 22.930 10.642 1.00 89.56 191 SER A C 1
ATOM 1488 O O . SER A 1 191 ? 10.681 23.266 11.797 1.00 89.56 191 SER A O 1
ATOM 1490 N N . ASP A 1 192 ? 9.228 22.549 10.247 1.00 89.31 192 ASP A N 1
ATOM 1491 C CA . ASP A 1 192 ? 8.043 22.441 11.108 1.00 89.31 192 ASP A CA 1
ATOM 1492 C C . ASP A 1 192 ? 7.846 21.032 11.702 1.00 89.31 192 ASP A C 1
ATOM 1494 O O . ASP A 1 192 ? 6.850 20.782 12.376 1.00 89.31 192 ASP A O 1
ATOM 1498 N N . GLY A 1 193 ? 8.795 20.117 11.473 1.00 83.44 193 GLY A N 1
ATOM 1499 C CA . GLY A 1 193 ? 8.722 18.734 11.945 1.00 83.44 193 GLY A CA 1
ATOM 1500 C C . GLY A 1 193 ? 7.914 17.798 11.043 1.00 83.44 193 GLY A C 1
ATOM 1501 O O . GLY A 1 193 ? 7.747 16.631 11.395 1.00 83.44 193 GLY A O 1
ATOM 1502 N N . THR A 1 194 ? 7.428 18.278 9.894 1.00 90.06 194 THR A N 1
ATOM 1503 C CA . THR A 1 194 ? 6.858 17.430 8.839 1.00 90.06 194 THR A CA 1
ATOM 1504 C C . THR A 1 194 ? 7.931 16.971 7.854 1.00 90.06 194 THR A C 1
ATOM 1506 O O . THR A 1 194 ? 9.002 17.576 7.741 1.00 90.06 194 THR A O 1
ATOM 1509 N N . THR A 1 195 ? 7.620 15.933 7.084 1.00 90.88 195 THR A N 1
ATOM 1510 C CA . THR A 1 195 ? 8.473 15.457 5.994 1.00 90.88 195 THR A CA 1
ATOM 1511 C C . THR A 1 195 ? 7.700 15.489 4.683 1.00 90.88 195 THR A C 1
ATOM 1513 O O . THR A 1 195 ? 6.662 14.845 4.529 1.00 90.88 195 THR A O 1
ATOM 1516 N N . GLY A 1 196 ? 8.208 16.260 3.720 1.00 92.38 196 GLY A N 1
ATOM 1517 C CA . GLY A 1 196 ? 7.716 16.263 2.348 1.00 92.38 196 GLY A CA 1
ATOM 1518 C C . GLY A 1 196 ? 8.283 15.079 1.572 1.00 92.38 196 GLY A C 1
ATOM 1519 O O . GLY A 1 196 ? 9.497 14.880 1.533 1.00 92.38 196 GLY A O 1
ATOM 1520 N N . LEU A 1 197 ? 7.414 14.308 0.934 1.00 92.00 197 LEU A N 1
ATOM 1521 C CA . LEU A 1 197 ? 7.771 13.192 0.069 1.00 92.00 197 LEU A CA 1
ATOM 1522 C C . LEU A 1 197 ? 7.217 13.452 -1.331 1.00 92.00 197 LEU A C 1
ATOM 1524 O O . LEU A 1 197 ? 6.073 13.881 -1.487 1.00 92.00 197 LEU A O 1
ATOM 1528 N N . THR A 1 198 ? 8.015 13.144 -2.345 1.00 91.81 198 THR A N 1
ATOM 1529 C CA . THR A 1 198 ? 7.533 13.018 -3.723 1.00 91.81 198 THR A CA 1
ATOM 1530 C C . THR A 1 198 ? 7.537 11.540 -4.063 1.00 91.81 198 THR A C 1
ATOM 1532 O O . THR A 1 198 ? 8.554 10.873 -3.863 1.00 91.81 198 THR A O 1
ATOM 1535 N N . ALA A 1 199 ? 6.426 11.027 -4.577 1.00 90.31 199 ALA A N 1
ATOM 1536 C CA . ALA A 1 199 ? 6.308 9.642 -5.009 1.00 90.31 199 ALA A CA 1
ATOM 1537 C C . ALA A 1 199 ? 5.830 9.560 -6.461 1.00 90.31 199 ALA A C 1
ATOM 1539 O O . ALA A 1 199 ? 5.106 10.436 -6.931 1.00 90.31 199 ALA A O 1
ATOM 1540 N N . SER A 1 200 ? 6.221 8.504 -7.168 1.00 89.44 200 SER A N 1
ATOM 1541 C CA . SER A 1 200 ? 5.746 8.195 -8.519 1.00 89.44 200 SER A CA 1
ATOM 1542 C C . SER A 1 200 ? 5.032 6.853 -8.553 1.00 89.44 200 SER A C 1
ATOM 1544 O O . SER A 1 200 ? 5.457 5.919 -7.871 1.00 89.44 200 SER A O 1
ATOM 1546 N N . GLU A 1 201 ? 3.999 6.754 -9.383 1.00 86.50 201 GLU A N 1
ATOM 1547 C CA . GLU A 1 201 ? 3.254 5.514 -9.618 1.00 86.50 201 GLU A CA 1
ATOM 1548 C C . GLU A 1 201 ? 4.203 4.360 -9.982 1.00 86.50 201 GLU A C 1
ATOM 1550 O O . GLU A 1 201 ? 5.182 4.544 -10.722 1.00 86.50 201 GLU A O 1
ATOM 1555 N N . TYR A 1 202 ? 3.917 3.172 -9.450 1.00 83.44 202 TYR A N 1
ATOM 1556 C CA . TYR A 1 202 ? 4.646 1.946 -9.731 1.00 83.44 202 TYR A CA 1
ATOM 1557 C C . TYR A 1 202 ? 3.751 0.912 -10.409 1.00 83.44 202 TYR A C 1
ATOM 1559 O O . TYR A 1 202 ? 2.648 0.626 -9.956 1.00 83.44 202 TYR A O 1
ATOM 1567 N N . SER A 1 203 ? 4.282 0.268 -11.447 1.00 80.56 203 SER A N 1
ATOM 1568 C CA . SER A 1 203 ? 3.632 -0.861 -12.105 1.00 80.56 203 SER A CA 1
ATOM 1569 C C . SER A 1 203 ? 4.653 -1.918 -12.515 1.00 80.56 203 SER A C 1
ATOM 1571 O O . SER A 1 203 ? 5.689 -1.602 -13.112 1.00 80.56 203 SER A O 1
ATOM 1573 N N . ASP A 1 204 ? 4.319 -3.188 -12.273 1.00 76.38 204 ASP A N 1
ATOM 1574 C CA . ASP A 1 204 ? 5.114 -4.340 -12.717 1.00 76.38 204 ASP A CA 1
ATOM 1575 C C . ASP A 1 204 ? 5.234 -4.400 -14.253 1.00 76.38 204 ASP A C 1
ATOM 1577 O O . ASP A 1 204 ? 6.240 -4.876 -14.787 1.00 76.38 204 ASP A O 1
ATOM 1581 N N . ALA A 1 205 ? 4.281 -3.805 -14.985 1.00 77.19 205 ALA A N 1
ATOM 1582 C CA . ALA A 1 205 ? 4.308 -3.696 -16.446 1.00 77.19 205 ALA A CA 1
ATOM 1583 C C . ALA A 1 205 ? 5.547 -2.947 -16.977 1.00 77.19 205 ALA A C 1
ATOM 1585 O O . ALA A 1 205 ? 5.952 -3.128 -18.132 1.00 77.19 205 ALA A O 1
ATOM 1586 N N . MET A 1 206 ? 6.214 -2.146 -16.137 1.00 71.31 206 MET A N 1
ATOM 1587 C CA . MET A 1 206 ? 7.489 -1.521 -16.489 1.00 71.31 206 MET A CA 1
ATOM 1588 C C . MET A 1 206 ? 8.574 -2.560 -16.813 1.00 71.31 206 MET A C 1
ATOM 1590 O O . MET A 1 206 ? 9.430 -2.296 -17.658 1.00 71.31 206 MET A O 1
ATOM 1594 N N . TYR A 1 207 ? 8.518 -3.741 -16.193 1.00 71.06 207 TYR A N 1
ATOM 1595 C CA . TYR A 1 207 ? 9.505 -4.813 -16.339 1.00 71.06 207 TYR A CA 1
ATOM 1596 C C . TYR A 1 207 ? 9.053 -5.957 -17.256 1.00 71.06 207 TYR A C 1
ATOM 1598 O O . TYR A 1 207 ? 9.874 -6.789 -17.633 1.00 71.06 207 TYR A O 1
ATOM 1606 N N . ASP A 1 208 ? 7.783 -5.980 -17.662 1.00 74.06 208 ASP A N 1
ATOM 1607 C CA . ASP A 1 208 ? 7.192 -7.066 -18.451 1.00 74.06 208 ASP A CA 1
ATOM 1608 C C . ASP A 1 208 ? 7.486 -6.959 -19.965 1.00 74.06 208 ASP A C 1
ATOM 1610 O O . ASP A 1 208 ? 6.605 -6.659 -20.781 1.00 74.06 208 ASP A O 1
ATOM 1614 N N . TYR A 1 209 ? 8.754 -7.082 -20.369 1.00 62.06 209 TYR A N 1
ATOM 1615 C CA . TYR A 1 209 ? 9.139 -7.193 -21.782 1.00 62.06 209 TYR A CA 1
ATOM 1616 C C . TYR A 1 209 ? 10.051 -8.374 -22.041 1.00 62.06 209 TYR A C 1
ATOM 1618 O O . TYR A 1 209 ? 11.029 -8.623 -21.340 1.00 62.06 209 TYR A O 1
ATOM 1626 N N . VAL A 1 210 ? 9.788 -9.003 -23.180 1.00 57.16 210 VAL A N 1
ATOM 1627 C CA . VAL A 1 210 ? 10.706 -9.928 -23.827 1.00 57.16 210 VAL A CA 1
ATOM 1628 C C . VAL A 1 210 ? 11.504 -9.144 -24.863 1.00 57.16 210 VAL A C 1
ATOM 1630 O O . VAL A 1 210 ? 10.932 -8.512 -25.754 1.00 57.16 210 VAL A O 1
ATOM 1633 N N . VAL A 1 211 ? 12.831 -9.171 -24.751 1.00 56.88 211 VAL A N 1
ATOM 1634 C CA . VAL A 1 211 ? 13.712 -8.703 -25.826 1.00 56.88 211 VAL A CA 1
ATOM 1635 C C . VAL A 1 211 ? 13.617 -9.742 -26.944 1.00 56.88 211 VAL A C 1
ATOM 1637 O O . VAL A 1 211 ? 14.187 -10.822 -26.832 1.00 56.88 211 VAL A O 1
ATOM 1640 N N . THR A 1 212 ? 12.823 -9.457 -27.975 1.00 49.75 212 THR A N 1
ATOM 1641 C CA . THR A 1 212 ? 12.748 -10.299 -29.178 1.00 49.75 212 THR A CA 1
ATOM 1642 C C . THR A 1 212 ? 13.973 -10.039 -30.061 1.00 49.75 212 THR A C 1
ATOM 1644 O O . THR A 1 212 ? 14.471 -8.911 -30.118 1.00 49.75 212 THR A O 1
ATOM 1647 N N . GLU A 1 213 ? 14.517 -11.113 -30.642 1.00 50.00 213 GLU A N 1
ATOM 1648 C CA . GLU A 1 213 ? 15.838 -11.166 -31.298 1.00 50.00 213 GLU A CA 1
ATOM 1649 C C . GLU A 1 213 ? 15.987 -10.267 -32.533 1.00 50.00 213 GLU A C 1
ATOM 1651 O O . GLU A 1 213 ? 15.058 -10.231 -33.370 1.00 50.00 213 GLU A O 1
#

Organism: NCBI:txid41202

Sequence (213 aa):
MAFAENGIRSREQLSAGMQFARASGTPFGPSPGQFIEWCKKGAHKAAGLPDRAIKEARRLLYSRISAGITALADGEWVNVGEMIQVSDMYDTNQQDGYITERLGDQFDTSERIKFDGEMYVVVTDSTGTPTQRVRAYPRPDTDFGFIASVPSISLNIWDGVNVQSPSRFIIATQVEMDATKWVITEKRPNSDGTTGLTASEYSDAMYDYVVTE